Protein AF-0000000083339400 (afdb_homodimer)

Secondary structure (DSSP, 8-state):
--TTS-EEEEEEEEE--SS---SEEETTTTEEEEE-SSSS-EEEEEE-TT--S-HHHHHS-EEEEEES-HHHHHTTPEEEEEEEEEETTEEEEEEESSS-EEEEEEE---HHHHHHHHHTT-SSTT------/--TTS-EEEEEEEEE--SS---SEEETTTTEEEEE-SSSS-EEEEEE-TT--S-HHHHHS-EEEEEES-HHHHHTT-EEEEEEEEEETTEEEEEEESSS-EEEEEEE---HHHHHHHHHTT-SGGG------

Solvent-accessible surface area (backbone atoms only — not comparable to full-atom values): 14783 Å² total; per-residue (Å²): 99,62,89,93,49,57,75,38,82,62,37,35,40,37,48,51,90,78,85,63,89,57,61,54,73,37,76,86,54,25,32,20,43,31,74,48,85,33,57,61,57,33,33,40,32,27,64,46,94,78,31,77,60,50,66,52,66,64,68,37,54,31,48,27,26,37,32,84,48,55,71,70,67,48,59,98,52,52,71,69,41,67,77,44,58,48,26,87,66,37,35,37,31,28,30,52,43,75,82,35,32,36,36,42,31,30,58,86,66,51,71,67,55,48,51,53,35,59,72,62,47,69,24,60,69,65,51,72,80,73,73,128,100,61,89,92,51,56,76,38,83,61,37,35,40,37,48,51,90,79,86,63,89,57,60,54,74,36,76,88,52,23,34,20,42,34,74,48,86,34,56,59,57,33,34,40,34,26,67,47,94,79,32,76,60,51,67,51,66,63,68,38,55,30,49,26,25,38,30,85,49,54,72,69,66,48,59,97,52,53,68,67,42,67,75,44,58,50,25,88,66,36,34,38,31,29,30,51,41,74,82,36,34,37,34,42,31,30,58,86,65,50,73,69,55,49,51,53,34,60,72,61,46,68,22,60,69,63,53,70,81,73,74,129

Foldseek 3Di:
DDPVKDWDWDAKEDEDDPPDQDADAQPQQQKHWDFDPDDGGYIYIYHDPVGPFDVLPRHAMETEIEIQDPVVVCPPFAWRDDQDFQAPQWTWTWTDDPSHIYIYIYGPDDPVRVVVCVVVLRGNSSPPPPDD/DDPVKDWDWDAKEDEDDPPDQDADAQPQQQWHWDFDPDDGGYIYIYHDPVGPFDVLPRHAMETEIEIQDVVVVCPPFAWRDDQDFQAPQWTWTWTDDPSHIYIYIYGPDDPVRVVVCVVVLRGNSSPPPPDD

Organism: NCBI:txid2582917

Nearest PDB structures (foldseek):
  3oa4-assembly1_A-2  TM=7.080E-01  e=8.107E-03  Halalkalibacterium halodurans C-125
  6qh4-assembly1_C  TM=7.067E-01  e=8.632E-03  Homo sapiens
  6qh4-assembly2_B  TM=7.077E-01  e=1.109E-02  Homo sapiens
  6qh4-assembly2_D-2  TM=6.899E-01  e=1.181E-02  Homo sapiens
  2r5v-assembly1_A  TM=6.142E-01  e=2.505E-02  Amycolatopsis orientalis

Sequence (264 aa):
MKANVKYEFHHFGIPVQDGKEEGIFSEKAGMYTTDNPGRFRVQWHRFTDDSPLHPLIKTVPHVAFKVDCLADALKDEEILLGPYEPIDDYFVAIINDAGVPIELIQTSLTDEELWLRARTGKGHLYRQDIEPMKANVKYEFHHFGIPVQDGKEEGIFSEKAGMYTTDNPGRFRVQWHRFTDDSPLHPLIKTVPHVAFKVDCLADALKDEEILLGPYEPIDDYFVAIINDAGVPIELIQTSLTDEELWLRARTGKGHLYRQDIEP

Radius of gyration: 19.63 Å; Cα contacts (8 Å, |Δi|>4): 540; chains: 2; bounding box: 41×78×44 Å

pLDDT: mean 88.61, std 17.62, range [32.7, 98.86]

Structure (mmCIF, N/CA/C/O backbone):
data_AF-0000000083339400-model_v1
#
loop_
_entity.id
_entity.type
_entity.pdbx_description
1 polymer 'VOC family protein'
#
loop_
_atom_site.group_PDB
_atom_site.id
_atom_site.type_symbol
_atom_site.label_atom_id
_atom_site.label_alt_id
_atom_site.label_comp_id
_atom_site.label_asym_id
_atom_site.label_entity_id
_atom_site.label_seq_id
_atom_site.pdbx_PDB_ins_code
_atom_site.Cartn_x
_atom_site.Cartn_y
_atom_site.Cartn_z
_atom_site.occupancy
_atom_site.B_iso_or_equiv
_atom_site.auth_seq_id
_atom_site.auth_comp_id
_atom_site.auth_asym_id
_atom_site.auth_atom_id
_atom_site.pdbx_PDB_model_num
ATOM 1 N N . MET A 1 1 ? 11.048 5.813 -8.394 1 91.12 1 MET A N 1
ATOM 2 C CA . MET A 1 1 ? 10.604 5.05 -9.557 1 91.12 1 MET A CA 1
ATOM 3 C C . MET A 1 1 ? 11.405 5.432 -10.797 1 91.12 1 MET A C 1
ATOM 5 O O . MET A 1 1 ? 11.847 6.575 -10.927 1 91.12 1 MET A O 1
ATOM 9 N N . LYS A 1 2 ? 11.491 4.452 -11.627 1 91.79 2 LYS A N 1
ATOM 10 C CA . LYS A 1 2 ? 12.335 4.691 -12.794 1 91.79 2 LYS A CA 1
ATOM 11 C C . LYS A 1 2 ? 11.594 5.505 -13.851 1 91.79 2 LYS A C 1
ATOM 13 O O . LYS A 1 2 ? 10.415 5.263 -14.115 1 91.79 2 LYS A O 1
ATOM 18 N N . ALA A 1 3 ? 12.239 6.439 -14.474 1 88.28 3 ALA A N 1
ATOM 19 C CA . ALA A 1 3 ? 11.643 7.407 -15.392 1 88.28 3 ALA A CA 1
ATOM 20 C C . ALA A 1 3 ? 11.136 6.722 -16.658 1 88.28 3 ALA A C 1
ATOM 22 O O . ALA A 1 3 ? 10.163 7.172 -17.267 1 88.28 3 ALA A O 1
ATOM 23 N N . ASN A 1 4 ? 11.719 5.649 -17.071 1 92.92 4 ASN A N 1
ATOM 24 C CA . ASN A 1 4 ? 11.388 5.03 -18.35 1 92.92 4 ASN A CA 1
ATOM 25 C C . ASN A 1 4 ? 10.401 3.878 -18.176 1 92.92 4 ASN A C 1
ATOM 27 O O . ASN A 1 4 ? 10.18 3.1 -19.105 1 92.92 4 ASN A O 1
ATOM 31 N N . VAL A 1 5 ? 9.933 3.768 -16.965 1 96.5 5 VAL A N 1
ATOM 32 C CA . VAL A 1 5 ? 8.971 2.713 -16.662 1 96.5 5 VAL A CA 1
ATOM 33 C C . VAL A 1 5 ? 7.662 3.332 -16.175 1 96.5 5 VAL A C 1
ATOM 35 O O . VAL A 1 5 ? 7.672 4.27 -15.375 1 96.5 5 VAL A O 1
ATOM 38 N N . LYS A 1 6 ? 6.557 2.876 -16.697 1 96.28 6 LYS A N 1
ATOM 39 C CA . LYS A 1 6 ? 5.243 3.266 -16.194 1 96.28 6 LYS A CA 1
ATOM 40 C C . LYS A 1 6 ? 4.779 2.328 -15.084 1 96.28 6 LYS A C 1
ATOM 42 O O . LYS A 1 6 ? 4.84 1.105 -15.231 1 96.28 6 LYS A O 1
ATOM 47 N N . TYR A 1 7 ? 4.363 2.884 -14.057 1 96.83 7 TYR A N 1
ATOM 48 C CA . TYR A 1 7 ? 3.866 2.122 -12.917 1 96.83 7 TYR A CA 1
ATOM 49 C C . TYR A 1 7 ? 2.381 2.383 -12.693 1 96.83 7 TYR A C 1
ATOM 51 O O . TYR A 1 7 ? 1.954 3.536 -12.605 1 96.83 7 TYR A O 1
ATOM 59 N N . GLU A 1 8 ? 1.65 1.394 -12.677 1 95.59 8 GLU A N 1
ATOM 60 C CA . GLU A 1 8 ? 0.232 1.486 -12.342 1 95.59 8 GLU A CA 1
ATOM 61 C C . GLU A 1 8 ? -0.107 0.619 -11.133 1 95.59 8 GLU A C 1
ATOM 63 O O . GLU A 1 8 ? 0.192 -0.577 -11.117 1 95.59 8 GLU A O 1
ATOM 68 N N . PHE A 1 9 ? -0.682 1.18 -10.143 1 95.91 9 PHE A N 1
ATOM 69 C CA . PHE A 1 9 ? -1.068 0.416 -8.963 1 95.91 9 PHE A CA 1
ATOM 70 C C . PHE A 1 9 ? -1.905 -0.797 -9.352 1 95.91 9 PHE A C 1
ATOM 72 O O . PHE A 1 9 ? -2.828 -0.687 -10.162 1 95.91 9 PHE A O 1
ATOM 79 N N . HIS A 1 10 ? -1.574 -1.903 -8.795 1 95.85 10 HIS A N 1
ATOM 80 C CA . HIS A 1 10 ? -2.322 -3.124 -9.076 1 95.85 10 HIS A CA 1
ATOM 81 C C . HIS A 1 10 ? -3.039 -3.63 -7.829 1 95.85 10 HIS A C 1
ATOM 83 O O . HIS A 1 10 ? -4.259 -3.808 -7.839 1 95.85 10 HIS A O 1
ATOM 89 N N . HIS A 1 11 ? -2.303 -3.906 -6.794 1 96.87 11 HIS A N 1
ATOM 90 C CA . HIS A 1 11 ? -2.907 -4.294 -5.524 1 96.87 11 HIS A CA 1
ATOM 91 C C . HIS A 1 11 ? -1.955 -4.04 -4.361 1 96.87 11 HIS A C 1
ATOM 93 O O . HIS A 1 11 ? -0.809 -3.634 -4.568 1 96.87 11 HIS A O 1
ATOM 99 N N . PHE A 1 12 ? -2.442 -4.245 -3.184 1 97.03 12 PHE A N 1
ATOM 100 C CA . PHE A 1 12 ? -1.76 -4.057 -1.909 1 97.03 12 PHE A CA 1
ATOM 101 C C . PHE A 1 12 ? -1.841 -5.32 -1.06 1 97.03 12 PHE A C 1
ATOM 103 O O . PHE A 1 12 ? -2.934 -5.819 -0.783 1 97.03 12 PHE A O 1
ATOM 110 N N . GLY A 1 13 ? -0.69 -5.883 -0.717 1 98.18 13 GLY A N 1
ATOM 111 C CA . GLY A 1 13 ? -0.663 -7.112 0.061 1 98.18 13 GLY A CA 1
ATOM 112 C C . GLY A 1 13 ? -0.203 -6.902 1.491 1 98.18 13 GLY A C 1
ATOM 113 O O . GLY A 1 13 ? 0.823 -6.262 1.731 1 98.18 13 GLY A O 1
ATOM 114 N N . ILE A 1 14 ? -0.916 -7.475 2.425 1 98.35 14 ILE A N 1
ATOM 115 C CA . ILE A 1 14 ? -0.63 -7.288 3.843 1 98.35 14 ILE A CA 1
ATOM 116 C C . ILE A 1 14 ? -0.427 -8.646 4.512 1 98.35 14 ILE A C 1
ATOM 118 O O . ILE A 1 14 ? -1.366 -9.439 4.618 1 98.35 14 ILE A O 1
ATOM 122 N N . PRO A 1 15 ? 0.744 -8.865 4.959 1 98.03 15 PRO A N 1
ATOM 123 C CA . PRO A 1 15 ? 0.921 -10.074 5.765 1 98.03 15 PRO A CA 1
ATOM 124 C C . PRO A 1 15 ? 0.223 -9.987 7.121 1 98.03 15 PRO A C 1
ATOM 126 O O . PRO A 1 15 ? 0.24 -8.933 7.761 1 98.03 15 PRO A O 1
ATOM 129 N N . VAL A 1 16 ? -0.384 -11.058 7.5 1 96.06 16 VAL A N 1
ATOM 130 C CA . VAL A 1 16 ? -1.056 -11.108 8.794 1 96.06 16 VAL A CA 1
ATOM 131 C C . VAL A 1 16 ? -0.583 -12.332 9.575 1 96.06 16 VAL A C 1
ATOM 133 O O . VAL A 1 16 ? -0.367 -13.4 8.997 1 96.06 16 VAL A O 1
ATOM 136 N N . GLN A 1 17 ? -0.395 -12.096 10.842 1 91.65 17 GLN A N 1
ATOM 137 C CA . GLN A 1 17 ? 0.011 -13.165 11.748 1 91.65 17 GLN A CA 1
ATOM 138 C C . GLN A 1 17 ? -1.082 -13.466 12.77 1 91.65 17 GLN A C 1
ATOM 140 O O . GLN A 1 17 ? -0.882 -13.286 13.973 1 91.65 17 GLN A O 1
ATOM 145 N N . ASP A 1 18 ? -2.114 -13.971 12.291 1 93.51 18 ASP A N 1
ATOM 146 C CA . ASP A 1 18 ? -3.248 -14.19 13.183 1 93.51 18 ASP A CA 1
ATOM 147 C C . ASP A 1 18 ? -3.481 -15.68 13.42 1 93.51 18 ASP A C 1
ATOM 149 O O . ASP A 1 18 ? -4.466 -16.067 14.053 1 93.51 18 ASP A O 1
ATOM 153 N N . GLY A 1 19 ? -2.63 -16.509 12.823 1 90.86 19 GLY A N 1
ATOM 154 C CA . GLY A 1 19 ? -2.656 -17.945 13.053 1 90.86 19 GLY A CA 1
ATOM 155 C C . GLY A 1 19 ? -3.734 -18.657 12.259 1 90.86 19 GLY A C 1
ATOM 156 O O . GLY A 1 19 ? -3.99 -19.844 12.475 1 90.86 19 GLY A O 1
ATOM 157 N N . LYS A 1 20 ? -4.355 -17.967 11.325 1 93.8 20 LYS A N 1
ATOM 158 C CA . LYS A 1 20 ? -5.439 -18.566 10.551 1 93.8 20 LYS A CA 1
ATOM 159 C C . LYS A 1 20 ? -4.931 -19.096 9.213 1 93.8 20 LYS A C 1
ATOM 161 O O . LYS A 1 20 ? -3.886 -18.663 8.724 1 93.8 20 LYS A O 1
ATOM 166 N N . GLU A 1 21 ? -5.628 -20.047 8.701 1 93.8 21 GLU A N 1
ATOM 167 C CA . GLU A 1 21 ? -5.379 -20.606 7.376 1 93.8 21 GLU A CA 1
ATOM 168 C C . GLU A 1 21 ? -6.561 -20.361 6.442 1 93.8 21 GLU A C 1
ATOM 170 O O . GLU A 1 21 ? -7.291 -21.293 6.098 1 93.8 21 GLU A O 1
ATOM 175 N N . GLU A 1 22 ? -6.746 -19.154 6.15 1 94.75 22 GLU A N 1
ATOM 176 C CA . GLU A 1 22 ? -7.893 -18.756 5.34 1 94.75 22 GLU A CA 1
ATOM 177 C C . GLU A 1 22 ? -7.455 -18.286 3.956 1 94.75 22 GLU A C 1
ATOM 179 O O . GLU A 1 22 ? -6.421 -17.63 3.816 1 94.75 22 GLU A O 1
ATOM 184 N N . GLY A 1 23 ? -8.268 -18.702 2.974 1 95.32 23 GLY A N 1
ATOM 185 C CA . GLY A 1 23 ? -8.012 -18.233 1.622 1 95.32 23 GLY A CA 1
ATOM 186 C C . GLY A 1 23 ? -7.485 -19.318 0.703 1 95.32 23 GLY A C 1
ATOM 187 O O . GLY A 1 23 ? -7.593 -20.507 1.012 1 95.32 23 GLY A O 1
ATOM 188 N N . ILE A 1 24 ? -6.987 -18.875 -0.454 1 93.98 24 ILE A N 1
ATOM 189 C CA . ILE A 1 24 ? -6.426 -19.781 -1.451 1 93.98 24 ILE A CA 1
ATOM 190 C C . ILE A 1 24 ? -4.989 -20.137 -1.075 1 93.98 24 ILE A C 1
ATOM 192 O O . ILE A 1 24 ? -4.157 -19.25 -0.871 1 93.98 24 ILE A O 1
ATOM 196 N N . PHE A 1 25 ? -4.732 -21.424 -1.025 1 95.52 25 PHE A N 1
ATOM 197 C CA . PHE A 1 25 ? -3.427 -21.899 -0.581 1 95.52 25 PHE A CA 1
ATOM 198 C C . PHE A 1 25 ? -2.502 -22.129 -1.77 1 95.52 25 PHE A C 1
ATOM 200 O O . PHE A 1 25 ? -2.888 -22.771 -2.749 1 95.52 25 PHE A O 1
ATOM 207 N N . SER A 1 26 ? -1.356 -21.592 -1.751 1 93.16 26 SER A N 1
ATOM 208 C CA . SER A 1 26 ? -0.255 -21.887 -2.661 1 93.16 26 SER A CA 1
ATOM 209 C C . SER A 1 26 ? 0.823 -22.719 -1.974 1 93.16 26 SER A C 1
ATOM 211 O O . SER A 1 26 ? 1.582 -22.203 -1.151 1 93.16 26 SER A O 1
ATOM 213 N N . GLU A 1 27 ? 0.905 -23.878 -2.335 1 92.97 27 GLU A N 1
ATOM 214 C CA . GLU A 1 27 ? 1.883 -24.772 -1.722 1 92.97 27 GLU A CA 1
ATOM 215 C C . GLU A 1 27 ? 3.308 -24.301 -1.996 1 92.97 27 GLU A C 1
ATOM 217 O O . GLU A 1 27 ? 4.147 -24.288 -1.093 1 92.97 27 GLU A O 1
ATOM 222 N N . LYS A 1 28 ? 3.531 -23.933 -3.219 1 91.29 28 LYS A N 1
ATOM 223 C CA . LYS A 1 28 ? 4.871 -23.522 -3.627 1 91.29 28 LYS A CA 1
ATOM 224 C C . LYS A 1 28 ? 5.352 -22.327 -2.808 1 91.29 28 LYS A C 1
ATOM 226 O O . LYS A 1 28 ? 6.528 -22.25 -2.445 1 91.29 28 LYS A O 1
ATOM 231 N N . ALA A 1 29 ? 4.48 -21.461 -2.472 1 94.41 29 ALA A N 1
ATOM 232 C CA . ALA A 1 29 ? 4.843 -20.252 -1.736 1 94.41 29 ALA A CA 1
ATOM 233 C C . ALA A 1 29 ? 4.654 -20.446 -0.234 1 94.41 29 ALA A C 1
ATOM 235 O O . ALA A 1 29 ? 5.152 -19.653 0.568 1 94.41 29 ALA A O 1
ATOM 236 N N . GLY A 1 30 ? 3.909 -21.581 0.172 1 96.16 30 GLY A N 1
ATOM 237 C CA . GLY A 1 30 ? 3.551 -21.709 1.576 1 96.16 30 GLY A CA 1
ATOM 238 C C . GLY A 1 30 ? 2.762 -20.524 2.1 1 96.16 30 GLY A C 1
ATOM 239 O O . GLY A 1 30 ? 3.112 -19.945 3.13 1 96.16 30 GLY A O 1
ATOM 240 N N . MET A 1 31 ? 1.688 -20.194 1.348 1 97.32 31 MET A N 1
ATOM 241 C CA . MET A 1 31 ? 0.987 -18.945 1.634 1 97.32 31 MET A CA 1
ATOM 242 C C . MET A 1 31 ? -0.506 -19.085 1.36 1 97.32 31 MET A C 1
ATOM 244 O O . MET A 1 31 ? -0.906 -19.709 0.375 1 97.32 31 MET A O 1
ATOM 248 N N . TYR A 1 32 ? -1.334 -18.557 2.232 1 97.02 32 TYR A N 1
ATOM 249 C CA . TYR A 1 32 ? -2.761 -18.354 2.006 1 97.02 32 TYR A CA 1
ATOM 250 C C . TYR A 1 32 ? -3.052 -16.905 1.632 1 97.02 32 TYR A C 1
ATOM 252 O O . TYR A 1 32 ? -2.498 -15.98 2.229 1 97.02 32 TYR A O 1
ATOM 260 N N . THR A 1 33 ? -3.923 -16.682 0.621 1 97.02 33 THR A N 1
ATOM 261 C CA . THR A 1 33 ? -4.287 -15.337 0.19 1 97.02 33 THR A CA 1
ATOM 262 C C . THR A 1 33 ? -5.801 -15.151 0.22 1 97.02 33 THR A C 1
ATOM 264 O O . THR A 1 33 ? -6.546 -15.988 -0.294 1 97.02 33 THR A O 1
ATOM 267 N N . THR A 1 34 ? -6.274 -14.109 0.87 1 96.53 34 THR A N 1
ATOM 268 C CA . THR A 1 34 ? -7.671 -13.689 0.845 1 96.53 34 THR A CA 1
ATOM 269 C C . THR A 1 34 ? -7.8 -12.273 0.291 1 96.53 34 THR A C 1
ATOM 271 O O . THR A 1 34 ? -7.043 -11.38 0.675 1 96.53 34 THR A O 1
ATOM 274 N N . ASP A 1 35 ? -8.741 -12.097 -0.603 1 95.24 35 ASP A N 1
ATOM 275 C CA . ASP A 1 35 ? -9.047 -10.752 -1.08 1 95.24 35 ASP A CA 1
ATOM 276 C C . ASP A 1 35 ? -9.921 -9.999 -0.079 1 95.24 35 ASP A C 1
ATOM 278 O O . ASP A 1 35 ? -10.917 -10.536 0.41 1 95.24 35 ASP A O 1
ATOM 282 N N . ASN A 1 36 ? -9.531 -8.806 0.258 1 96.37 36 ASN A N 1
ATOM 283 C CA . ASN A 1 36 ? -10.415 -7.943 1.033 1 96.37 36 ASN A CA 1
ATOM 284 C C . ASN A 1 36 ? -11.669 -7.573 0.245 1 96.37 36 ASN A C 1
ATOM 286 O O . ASN A 1 36 ? -11.594 -7.29 -0.952 1 96.37 36 ASN A O 1
ATOM 290 N N . PRO A 1 37 ? -12.756 -7.553 0.889 1 95.91 37 PRO A N 1
ATOM 291 C CA . PRO A 1 37 ? -14 -7.336 0.147 1 95.91 37 PRO A CA 1
ATOM 292 C C . PRO A 1 37 ? -14.221 -5.87 -0.219 1 95.91 37 PRO A C 1
ATOM 294 O O . PRO A 1 37 ? -15.234 -5.53 -0.837 1 95.91 37 PRO A O 1
ATOM 297 N N . GLY A 1 38 ? -13.367 -4.963 0.147 1 94.93 38 GLY A N 1
ATOM 298 C CA . GLY A 1 38 ? -13.501 -3.553 -0.181 1 94.93 38 GLY A CA 1
ATOM 299 C C . GLY A 1 38 ? -13.261 -3.256 -1.649 1 94.93 38 GLY A C 1
ATOM 300 O O . GLY A 1 38 ? -13.242 -4.169 -2.477 1 94.93 38 GLY A O 1
ATOM 301 N N . ARG A 1 39 ? -13.139 -2.009 -1.926 1 93.36 39 ARG A N 1
ATOM 302 C CA . ARG A 1 39 ? -13.09 -1.565 -3.315 1 93.36 39 ARG A CA 1
ATOM 303 C C . ARG A 1 39 ? -11.65 -1.415 -3.791 1 93.36 39 ARG A C 1
ATOM 305 O O . ARG A 1 39 ? -11.396 -1.302 -4.992 1 93.36 39 ARG A O 1
ATOM 312 N N . PHE A 1 40 ? -10.821 -1.375 -2.786 1 92.82 40 PHE A N 1
ATOM 313 C CA . PHE A 1 40 ? -9.417 -1.181 -3.128 1 92.82 40 PHE A CA 1
ATOM 314 C C . PHE A 1 40 ? -8.661 -2.503 -3.083 1 92.82 40 PHE A C 1
ATOM 316 O O . PHE A 1 40 ? -9.069 -3.434 -2.386 1 92.82 40 PHE A O 1
ATOM 323 N N . ARG A 1 41 ? -8.222 -3.09 -4.123 1 93.82 41 ARG A N 1
ATOM 324 C CA . ARG A 1 41 ? -7.554 -4.37 -4.336 1 93.82 41 ARG A CA 1
ATOM 325 C C . ARG A 1 41 ? -6.505 -4.625 -3.259 1 93.82 41 ARG A C 1
ATOM 327 O O . ARG A 1 41 ? -5.313 -4.4 -3.48 1 93.82 41 ARG A O 1
ATOM 334 N N . VAL A 1 42 ? -7.004 -5.108 -2.098 1 96.95 42 VAL A N 1
ATOM 335 C CA . VAL A 1 42 ? -6.155 -5.476 -0.969 1 96.95 42 VAL A CA 1
ATOM 336 C C . VAL A 1 42 ? -6.172 -6.992 -0.783 1 96.95 42 VAL A C 1
ATOM 338 O O . VAL A 1 42 ? -7.228 -7.623 -0.875 1 96.95 42 VAL A O 1
ATOM 341 N N . GLN A 1 43 ? -5.043 -7.511 -0.544 1 97.43 43 GLN A N 1
ATOM 342 C CA . GLN A 1 43 ? -4.917 -8.937 -0.264 1 97.43 43 GLN A CA 1
ATOM 343 C C . GLN A 1 43 ? -4.297 -9.175 1.11 1 97.43 43 GLN A C 1
ATOM 345 O O . GLN A 1 43 ? -3.348 -8.489 1.497 1 97.43 43 GLN A O 1
ATOM 350 N N . TRP A 1 44 ? -4.892 -10.112 1.839 1 98.16 44 TRP A N 1
ATOM 351 C CA . TRP A 1 44 ? -4.331 -10.6 3.095 1 98.16 44 TRP A CA 1
ATOM 352 C C . TRP A 1 44 ? -3.506 -11.863 2.867 1 98.16 44 TRP A C 1
ATOM 354 O O . TRP A 1 44 ? -3.977 -12.814 2.239 1 98.16 44 TRP A O 1
ATOM 364 N N . HIS A 1 45 ? -2.325 -11.878 3.386 1 98.17 45 HIS A N 1
ATOM 365 C CA . HIS A 1 45 ? -1.438 -13.023 3.211 1 98.17 45 HIS A CA 1
ATOM 366 C C . HIS A 1 45 ? -1.105 -13.672 4.55 1 98.17 45 HIS A C 1
ATOM 368 O O . HIS A 1 45 ? -0.742 -12.982 5.505 1 98.17 45 HIS A O 1
ATOM 374 N N . ARG A 1 46 ? -1.262 -14.931 4.611 1 98.26 46 ARG A N 1
ATOM 375 C CA . ARG A 1 46 ? -0.85 -15.769 5.732 1 98.26 46 ARG A CA 1
ATOM 376 C C . ARG A 1 46 ? 0.171 -16.812 5.29 1 98.26 46 ARG A C 1
ATOM 378 O O . ARG A 1 46 ? -0.039 -17.513 4.299 1 98.26 46 ARG A O 1
ATOM 385 N N . PHE A 1 47 ? 1.234 -16.884 6.019 1 97.99 47 PHE A N 1
ATOM 386 C CA . PHE A 1 47 ? 2.324 -17.758 5.599 1 97.99 47 PHE A CA 1
ATOM 387 C C . PHE A 1 47 ? 2.472 -18.936 6.554 1 97.99 47 PHE A C 1
ATOM 389 O O . PHE A 1 47 ? 2.325 -18.78 7.768 1 97.99 47 PHE A O 1
ATOM 396 N N . THR A 1 48 ? 2.788 -20.014 5.966 1 96.94 48 THR A N 1
ATOM 397 C CA . THR A 1 48 ? 3.162 -21.15 6.802 1 96.94 48 THR A CA 1
ATOM 398 C C . THR A 1 48 ? 4.541 -20.937 7.419 1 96.94 48 THR A C 1
ATOM 400 O O . THR A 1 48 ? 5.34 -20.149 6.908 1 96.94 48 THR A O 1
ATOM 403 N N . ASP A 1 49 ? 4.801 -21.634 8.477 1 94.59 49 ASP A N 1
ATOM 404 C CA . ASP A 1 49 ? 6.074 -21.504 9.179 1 94.59 49 ASP A CA 1
ATOM 405 C C . ASP A 1 49 ? 7.245 -21.851 8.262 1 94.59 49 ASP A C 1
ATOM 407 O O . ASP A 1 49 ? 8.334 -21.289 8.398 1 94.59 49 ASP A O 1
ATOM 411 N N . ASP A 1 50 ? 7.041 -22.745 7.325 1 95.26 50 ASP A N 1
ATOM 412 C CA . ASP A 1 50 ? 8.13 -23.235 6.487 1 95.26 50 ASP A CA 1
ATOM 413 C C . ASP A 1 50 ? 8.091 -22.592 5.103 1 95.26 50 ASP A C 1
ATOM 415 O O . ASP A 1 50 ? 8.699 -23.1 4.158 1 95.26 50 ASP A O 1
ATOM 419 N N . SER A 1 51 ? 7.302 -21.588 4.952 1 97.36 51 SER A N 1
ATOM 420 C CA . SER A 1 51 ? 7.287 -20.887 3.672 1 97.36 51 SER A CA 1
ATOM 421 C C . SER A 1 51 ? 8.7 -20.545 3.212 1 97.36 51 SER A C 1
ATOM 423 O O . SER A 1 51 ? 9.499 -20.014 3.987 1 97.36 51 SER A O 1
ATOM 425 N N . PRO A 1 52 ? 8.983 -20.804 1.976 1 97.27 52 PRO A N 1
ATOM 426 C CA . PRO A 1 52 ? 10.341 -20.56 1.483 1 97.27 52 PRO A CA 1
ATOM 427 C C . PRO A 1 52 ? 10.577 -19.1 1.102 1 97.27 52 PRO A C 1
ATOM 429 O O . PRO A 1 52 ? 11.686 -18.734 0.704 1 97.27 52 PRO A O 1
ATOM 432 N N . LEU A 1 53 ? 9.61 -18.271 1.216 1 97.81 53 LEU A N 1
ATOM 433 C CA . LEU A 1 53 ? 9.717 -16.892 0.752 1 97.81 53 LEU A CA 1
ATOM 434 C C . LEU A 1 53 ? 10.614 -16.075 1.676 1 97.81 53 LEU A C 1
ATOM 436 O O . LEU A 1 53 ? 10.783 -16.419 2.848 1 97.81 53 LEU A O 1
ATOM 440 N N . HIS A 1 54 ? 11.175 -15.085 1.139 1 97.92 54 HIS A N 1
ATOM 441 C CA . HIS A 1 54 ? 12.048 -14.179 1.877 1 97.92 54 HIS A CA 1
ATOM 442 C C . HIS A 1 54 ? 11.321 -13.558 3.065 1 97.92 54 HIS A C 1
ATOM 444 O O . HIS A 1 54 ? 10.151 -13.184 2.955 1 97.92 54 HIS A O 1
ATOM 450 N N . PRO A 1 55 ? 11.955 -13.345 4.154 1 97.63 55 PRO A N 1
ATOM 451 C CA . PRO A 1 55 ? 11.316 -12.79 5.349 1 97.63 55 PRO A CA 1
ATOM 452 C C . PRO A 1 55 ? 10.661 -11.434 5.091 1 97.63 55 PRO A C 1
ATOM 454 O O . PRO A 1 55 ? 9.591 -11.148 5.635 1 97.63 55 PRO A O 1
ATOM 457 N N . LEU A 1 56 ? 11.206 -10.553 4.283 1 98.04 56 LEU A N 1
ATOM 458 C CA . LEU A 1 56 ? 10.614 -9.255 3.978 1 98.04 56 LEU A CA 1
ATOM 459 C C . LEU A 1 56 ? 9.229 -9.42 3.362 1 98.04 56 LEU A C 1
ATOM 461 O O . LEU A 1 56 ? 8.315 -8.649 3.662 1 98.04 56 LEU A O 1
ATOM 465 N N . ILE A 1 57 ? 9.107 -10.406 2.505 1 98.26 57 ILE A N 1
ATOM 466 C CA . ILE A 1 57 ? 7.832 -10.666 1.846 1 98.26 57 ILE A CA 1
ATOM 467 C C . ILE A 1 57 ? 6.805 -11.133 2.876 1 98.26 57 ILE A C 1
ATOM 469 O O . ILE A 1 57 ? 5.621 -10.802 2.775 1 98.26 57 ILE A O 1
ATOM 473 N N . LYS A 1 58 ? 7.242 -11.815 3.898 1 97.9 58 LYS A N 1
ATOM 474 C CA . LYS A 1 58 ? 6.342 -12.461 4.849 1 97.9 58 LYS A CA 1
ATOM 475 C C . LYS A 1 58 ? 5.958 -11.508 5.977 1 97.9 58 LYS A C 1
ATOM 477 O O . LYS A 1 58 ? 5.018 -11.774 6.729 1 97.9 58 LYS A O 1
ATOM 482 N N . THR A 1 59 ? 6.719 -10.371 6.093 1 96.91 59 THR A N 1
ATOM 483 C CA . THR A 1 59 ? 6.533 -9.608 7.323 1 96.91 59 THR A CA 1
ATOM 484 C C . THR A 1 59 ? 6.248 -8.142 7.012 1 96.91 59 THR A C 1
ATOM 486 O O . THR A 1 59 ? 5.758 -7.404 7.869 1 96.91 59 THR A O 1
ATOM 489 N N . VAL A 1 60 ? 6.581 -7.681 5.864 1 97.78 60 VAL A N 1
ATOM 490 C CA . VAL A 1 60 ? 6.388 -6.284 5.49 1 97.78 60 VAL A CA 1
ATOM 491 C C . VAL A 1 60 ? 5.344 -6.186 4.38 1 97.78 60 VAL A C 1
ATOM 493 O O . VAL A 1 60 ? 5.397 -6.935 3.401 1 97.78 60 VAL A O 1
ATOM 496 N N . PRO A 1 61 ? 4.324 -5.325 4.526 1 98.53 61 PRO A N 1
ATOM 497 C CA . PRO A 1 61 ? 3.362 -5.157 3.434 1 98.53 61 PRO A CA 1
ATOM 498 C C . PRO A 1 61 ? 4.012 -4.655 2.147 1 98.53 61 PRO A C 1
ATOM 500 O O . PRO A 1 61 ? 5.057 -4.002 2.192 1 98.53 61 PRO A O 1
ATOM 503 N N . HIS A 1 62 ? 3.365 -4.986 1.057 1 98.6 62 HIS A N 1
ATOM 504 C CA . HIS A 1 62 ? 3.915 -4.552 -0.223 1 98.6 62 HIS A CA 1
ATOM 505 C C . HIS A 1 62 ? 2.847 -3.885 -1.084 1 98.6 62 HIS A C 1
ATOM 507 O O . HIS A 1 62 ? 1.652 -4.124 -0.894 1 98.6 62 HIS A O 1
ATOM 513 N N . VAL A 1 63 ? 3.26 -3.104 -1.993 1 98.17 63 VAL A N 1
ATOM 514 C CA . VAL A 1 63 ? 2.427 -2.635 -3.096 1 98.17 63 VAL A CA 1
ATOM 515 C C . VAL A 1 63 ? 2.874 -3.295 -4.398 1 98.17 63 VAL A C 1
ATOM 517 O O . VAL A 1 63 ? 4.068 -3.523 -4.608 1 98.17 63 VAL A O 1
ATOM 520 N N . ALA A 1 64 ? 1.909 -3.584 -5.186 1 98.1 64 ALA A N 1
ATOM 521 C CA . ALA A 1 64 ? 2.17 -4.172 -6.498 1 98.1 64 ALA A CA 1
ATOM 522 C C . ALA A 1 64 ? 1.846 -3.184 -7.615 1 98.1 64 ALA A C 1
ATOM 524 O O . ALA A 1 64 ? 0.82 -2.502 -7.572 1 98.1 64 ALA A O 1
ATOM 525 N N . PHE A 1 65 ? 2.69 -3.154 -8.579 1 97.89 65 PHE A N 1
ATOM 526 C CA . PHE A 1 65 ? 2.494 -2.292 -9.739 1 97.89 65 PHE A CA 1
ATOM 527 C C . PHE A 1 65 ? 2.528 -3.103 -11.029 1 97.89 65 PHE A C 1
ATOM 529 O O . PHE A 1 65 ? 3.366 -3.994 -11.186 1 97.89 65 PHE A O 1
ATOM 536 N N . LYS A 1 66 ? 1.653 -2.83 -11.857 1 97.5 66 LYS A N 1
ATOM 537 C CA . LYS A 1 66 ? 1.799 -3.233 -13.253 1 97.5 66 LYS A CA 1
ATOM 538 C C . LYS A 1 66 ? 2.789 -2.331 -13.984 1 97.5 66 LYS A C 1
ATOM 540 O O . LYS A 1 66 ? 2.746 -1.107 -13.84 1 97.5 66 LYS A O 1
ATOM 545 N N . VAL A 1 67 ? 3.621 -2.907 -14.683 1 98.13 67 VAL A N 1
ATOM 546 C CA . VAL A 1 67 ? 4.624 -2.151 -15.427 1 98.13 67 VAL A CA 1
ATOM 547 C C . VAL A 1 67 ? 4.565 -2.528 -16.905 1 98.13 67 VAL A C 1
ATOM 549 O O . VAL A 1 67 ? 4.058 -3.595 -17.26 1 98.13 67 VAL A O 1
ATOM 552 N N . ASP A 1 68 ? 5.028 -1.668 -17.724 1 97.39 68 ASP A N 1
ATOM 553 C CA . ASP A 1 68 ? 4.964 -1.913 -19.161 1 97.39 68 ASP A CA 1
ATOM 554 C C . ASP A 1 68 ? 6.142 -2.767 -19.625 1 97.39 68 ASP A C 1
ATOM 556 O O . ASP A 1 68 ? 6.061 -3.44 -20.655 1 97.39 68 ASP A O 1
ATOM 560 N N . CYS A 1 69 ? 7.258 -2.806 -18.886 1 97.44 69 CYS A N 1
ATOM 561 C CA . CYS A 1 69 ? 8.424 -3.634 -19.173 1 97.44 69 CYS A CA 1
ATOM 562 C C . CYS A 1 69 ? 9.09 -4.103 -17.885 1 97.44 69 CYS A C 1
ATOM 564 O O . CYS A 1 69 ? 9.784 -3.329 -17.223 1 97.44 69 CYS A O 1
ATOM 566 N N . LEU A 1 70 ? 8.974 -5.333 -17.585 1 98.19 70 LEU A N 1
ATOM 567 C CA . LEU A 1 70 ? 9.49 -5.88 -16.334 1 98.19 70 LEU A CA 1
ATOM 568 C C . LEU A 1 70 ? 11.014 -5.843 -16.312 1 98.19 70 LEU A C 1
ATOM 570 O O . LEU A 1 70 ? 11.616 -5.502 -15.291 1 98.19 70 LEU A O 1
ATOM 574 N N . ALA A 1 71 ? 11.643 -6.189 -17.408 1 97.56 71 ALA A N 1
ATOM 575 C CA . ALA A 1 71 ? 13.101 -6.206 -17.489 1 97.56 71 ALA A CA 1
ATOM 576 C C . ALA A 1 71 ? 13.687 -4.844 -17.129 1 97.56 71 ALA A C 1
ATOM 578 O O . ALA A 1 71 ? 14.645 -4.758 -16.356 1 97.56 71 ALA A O 1
ATOM 579 N N . ASP A 1 72 ? 13.132 -3.768 -17.628 1 98.03 72 ASP A N 1
ATOM 580 C CA . ASP A 1 72 ? 13.589 -2.415 -17.326 1 98.03 72 ASP A CA 1
ATOM 581 C C . ASP A 1 72 ? 13.346 -2.068 -15.859 1 98.03 72 ASP A C 1
ATOM 583 O O . ASP A 1 72 ? 14.181 -1.422 -15.222 1 98.03 72 ASP A O 1
ATOM 587 N N . ALA A 1 73 ? 12.21 -2.497 -15.368 1 98.09 73 ALA A N 1
ATOM 588 C CA . ALA A 1 73 ? 11.86 -2.193 -13.983 1 98.09 73 ALA A CA 1
ATOM 589 C C . ALA A 1 73 ? 12.804 -2.896 -13.011 1 98.09 73 ALA A C 1
ATOM 591 O O . ALA A 1 73 ? 13.061 -2.395 -11.914 1 98.09 73 ALA A O 1
ATOM 592 N N . LEU A 1 74 ? 13.357 -3.995 -13.392 1 98.14 74 LEU A N 1
ATOM 593 C CA . LEU A 1 74 ? 14.162 -4.82 -12.498 1 98.14 74 LEU A CA 1
ATOM 594 C C . LEU A 1 74 ? 15.632 -4.422 -12.567 1 98.14 74 LEU A C 1
ATOM 596 O O . LEU A 1 74 ? 16.43 -4.829 -11.719 1 98.14 74 LEU A O 1
ATOM 600 N N . LYS A 1 75 ? 15.949 -3.683 -13.599 1 97 75 LYS A N 1
ATOM 601 C CA . LYS A 1 75 ? 17.349 -3.31 -13.78 1 97 75 LYS A CA 1
ATOM 602 C C . LYS A 1 75 ? 17.914 -2.66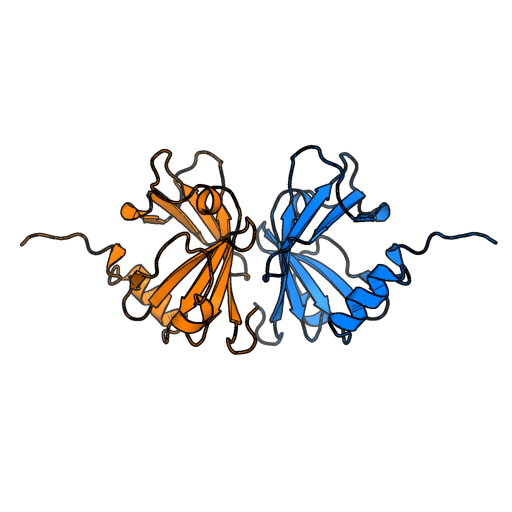6 -12.518 1 97 75 LYS A C 1
ATOM 604 O O . LYS A 1 75 ? 17.302 -1.758 -11.95 1 97 75 LYS A O 1
A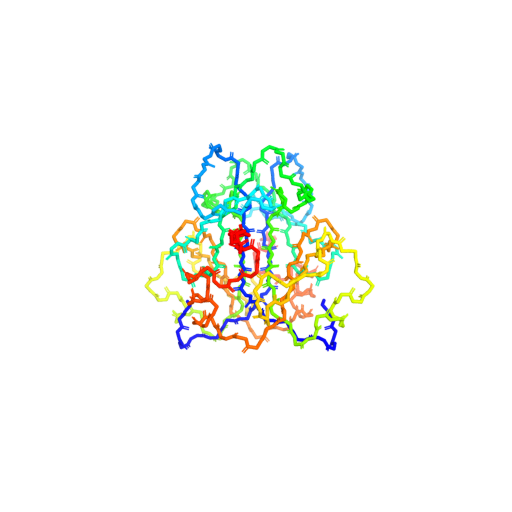TOM 609 N N . ASP A 1 76 ? 19.022 -3.18 -11.991 1 96.76 76 ASP A N 1
ATOM 610 C CA . ASP A 1 76 ? 19.807 -2.669 -10.871 1 96.76 76 ASP A CA 1
ATOM 611 C C . ASP A 1 76 ? 19.027 -2.772 -9.562 1 96.76 76 ASP A C 1
ATOM 613 O O . ASP A 1 76 ? 19.248 -1.986 -8.639 1 96.76 76 ASP A O 1
ATOM 617 N N . GLU A 1 77 ? 18.019 -3.64 -9.494 1 97.69 77 GLU A N 1
ATOM 618 C CA . GLU A 1 77 ? 17.254 -3.851 -8.269 1 97.69 77 GLU A CA 1
ATOM 619 C C . GLU A 1 77 ? 17.692 -5.129 -7.559 1 97.69 77 GLU A C 1
ATOM 621 O O . GLU A 1 77 ? 18.166 -6.07 -8.199 1 97.69 77 GLU A O 1
ATOM 626 N N . GLU A 1 78 ? 17.619 -5.136 -6.274 1 98.36 78 GLU A N 1
ATOM 627 C CA . GLU A 1 78 ? 17.754 -6.371 -5.509 1 98.36 78 GLU A CA 1
ATOM 628 C C . GLU A 1 78 ? 16.483 -7.212 -5.589 1 98.36 78 GLU A C 1
ATOM 630 O O . GLU A 1 78 ? 15.432 -6.807 -5.09 1 98.36 78 GLU A O 1
ATOM 635 N N . ILE A 1 79 ? 16.566 -8.38 -6.162 1 98.6 79 ILE A N 1
ATOM 636 C CA . ILE A 1 79 ? 15.398 -9.222 -6.399 1 98.6 79 ILE A CA 1
ATOM 637 C C . ILE A 1 79 ? 15.196 -10.169 -5.218 1 98.6 79 ILE A C 1
ATOM 639 O O . ILE A 1 79 ? 16.121 -10.881 -4.821 1 98.6 79 ILE A O 1
ATOM 643 N N . LEU A 1 80 ? 14.034 -10.174 -4.705 1 98.63 80 LEU A N 1
ATOM 644 C CA . LEU A 1 80 ? 13.686 -11.058 -3.597 1 98.63 80 LEU A CA 1
ATOM 645 C C . LEU A 1 80 ? 13.021 -12.332 -4.106 1 98.63 80 LEU A C 1
ATOM 647 O O . LEU A 1 80 ? 13.141 -13.391 -3.485 1 98.63 80 LEU A O 1
ATOM 651 N N . LEU A 1 81 ? 12.301 -12.241 -5.193 1 98.19 81 LEU A N 1
ATOM 652 C CA . LEU A 1 81 ? 11.565 -13.343 -5.803 1 98.19 81 LEU A CA 1
ATOM 653 C C . LEU A 1 81 ? 11.379 -13.111 -7.299 1 98.19 81 LEU A C 1
ATOM 655 O O . LEU A 1 81 ? 10.967 -12.027 -7.717 1 98.19 81 LEU A O 1
ATOM 659 N N . GLY A 1 82 ? 11.683 -14.182 -8.122 1 95.94 82 GLY A N 1
ATOM 660 C CA . GLY A 1 82 ? 11.45 -14.102 -9.555 1 95.94 82 GLY A CA 1
ATOM 661 C C . GLY A 1 82 ? 12.635 -13.543 -10.321 1 95.94 82 GLY A C 1
ATOM 662 O O . GLY A 1 82 ? 13.75 -13.492 -9.799 1 95.94 82 GLY A O 1
ATOM 663 N N . PRO A 1 83 ? 12.35 -13.126 -11.4 1 97.39 83 PRO A N 1
ATOM 664 C CA . PRO A 1 83 ? 11.059 -13.134 -12.093 1 97.39 83 PRO A CA 1
ATOM 665 C C . PRO A 1 83 ? 10.568 -14.545 -12.409 1 97.39 83 PRO A C 1
ATOM 667 O O . PRO A 1 83 ? 11.374 -15.47 -12.532 1 97.39 83 PRO A O 1
ATOM 670 N N . TYR A 1 84 ? 9.235 -14.667 -12.43 1 95 84 TYR A N 1
ATOM 671 C CA . TYR A 1 84 ? 8.598 -15.921 -12.817 1 95 84 TYR A CA 1
ATOM 672 C C . TYR A 1 84 ? 7.21 -15.672 -13.394 1 95 84 TYR A C 1
ATOM 674 O O . TYR A 1 84 ? 6.729 -14.536 -13.402 1 95 84 TYR A O 1
ATOM 682 N N . GLU A 1 85 ? 6.69 -16.66 -13.958 1 93.22 85 GLU A N 1
ATOM 683 C CA . GLU A 1 85 ? 5.389 -16.579 -14.616 1 93.22 85 GLU A CA 1
ATOM 684 C C . GLU A 1 85 ? 4.402 -17.573 -14.012 1 93.22 85 GLU A C 1
ATOM 686 O O . GLU A 1 85 ? 4.278 -18.702 -14.492 1 93.22 85 GLU A O 1
ATOM 691 N N . PRO A 1 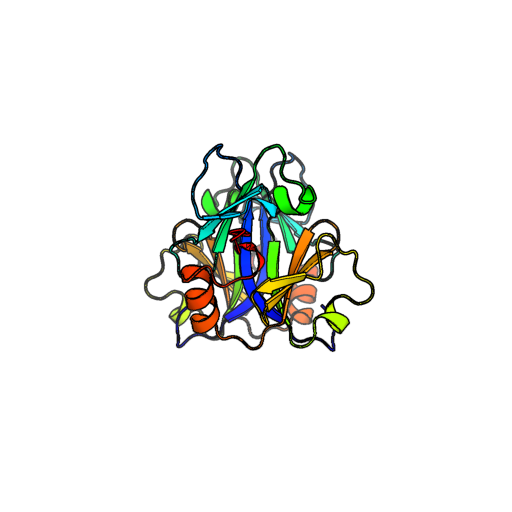86 ? 3.675 -17.187 -13.071 1 86.19 86 PRO A N 1
ATOM 692 C CA . PRO A 1 86 ? 2.77 -18.126 -12.404 1 86.19 86 PRO A CA 1
ATOM 693 C C . PRO A 1 86 ? 1.607 -18.558 -13.294 1 86.19 86 PRO A C 1
ATOM 695 O O . PRO A 1 86 ? 1.062 -19.651 -13.117 1 86.19 86 PRO A O 1
ATOM 698 N N . ILE A 1 87 ? 1.16 -17.677 -14.112 1 83.31 87 ILE A N 1
ATOM 699 C CA . ILE A 1 87 ? 0.132 -17.906 -15.122 1 83.31 87 ILE A CA 1
ATOM 700 C C . ILE A 1 87 ? 0.598 -17.355 -16.467 1 83.31 87 ILE A C 1
ATOM 702 O O . ILE A 1 87 ? 1.398 -16.418 -16.518 1 83.31 87 ILE A O 1
ATOM 706 N N . ASP A 1 88 ? 0.142 -17.948 -17.415 1 89.03 88 ASP A N 1
ATOM 707 C CA . ASP A 1 88 ? 0.572 -17.528 -18.746 1 89.03 88 ASP A CA 1
ATOM 708 C C . ASP A 1 88 ? 0.318 -16.038 -18.961 1 89.03 88 ASP A C 1
ATOM 710 O O . ASP A 1 88 ? -0.796 -15.556 -18.745 1 89.03 88 ASP A O 1
ATOM 714 N N . ASP A 1 89 ? 1.411 -15.324 -19.347 1 92.37 89 ASP A N 1
ATOM 715 C CA . ASP A 1 89 ? 1.364 -13.906 -19.689 1 92.37 89 ASP A CA 1
ATOM 716 C C . ASP A 1 89 ? 1.239 -13.043 -18.436 1 92.37 89 ASP A C 1
ATOM 718 O O . ASP A 1 89 ? 0.745 -11.915 -18.499 1 92.37 89 ASP A O 1
ATOM 722 N N . TYR A 1 90 ? 1.498 -13.584 -17.376 1 94.22 90 TYR A N 1
ATOM 723 C CA . TYR A 1 90 ? 1.555 -12.885 -16.097 1 94.22 90 TYR A CA 1
ATOM 724 C C . TYR A 1 90 ? 2.917 -13.062 -15.438 1 94.22 90 TYR A C 1
ATOM 726 O O . TYR A 1 90 ? 3.152 -14.051 -14.739 1 94.22 90 TYR A O 1
ATOM 734 N N . PHE A 1 91 ? 3.774 -12.086 -15.628 1 96.83 91 PHE A N 1
ATOM 735 C CA . PHE A 1 91 ? 5.135 -12.137 -15.109 1 96.83 91 PHE A CA 1
ATOM 736 C C . PHE A 1 91 ? 5.259 -11.315 -13.832 1 96.83 91 PHE A C 1
ATOM 738 O O . PHE A 1 91 ? 4.777 -10.182 -13.768 1 96.83 91 PHE A O 1
ATOM 745 N N . VAL A 1 92 ? 5.935 -11.912 -12.888 1 97.38 92 VAL A N 1
ATOM 746 C CA . VAL A 1 92 ? 5.962 -11.264 -11.581 1 97.38 92 VAL A CA 1
ATOM 747 C C . VAL A 1 92 ? 7.377 -11.313 -11.01 1 97.38 92 VAL A C 1
ATOM 749 O O . VAL A 1 92 ? 8.104 -12.288 -11.217 1 97.38 92 VAL A O 1
ATOM 752 N N . ALA A 1 93 ? 7.738 -10.265 -10.316 1 98.64 93 ALA A N 1
ATOM 753 C CA . ALA A 1 93 ? 8.926 -10.225 -9.467 1 98.64 93 ALA A CA 1
ATOM 754 C C . ALA A 1 93 ? 8.704 -9.323 -8.256 1 98.64 93 ALA A C 1
ATOM 756 O O . ALA A 1 93 ? 7.895 -8.394 -8.306 1 98.64 93 ALA A O 1
ATOM 757 N N . ILE A 1 94 ? 9.399 -9.664 -7.205 1 98.76 94 ILE A N 1
ATOM 758 C CA . ILE A 1 94 ? 9.389 -8.808 -6.024 1 98.76 94 ILE A CA 1
ATOM 759 C C . ILE A 1 94 ? 10.799 -8.293 -5.748 1 98.76 94 ILE A C 1
ATOM 761 O O . ILE A 1 94 ? 11.76 -9.066 -5.745 1 98.76 94 ILE A O 1
ATOM 765 N N . ILE A 1 95 ? 10.919 -7.005 -5.559 1 98.85 95 ILE A N 1
ATOM 766 C CA . ILE A 1 95 ? 12.223 -6.398 -5.317 1 98.85 95 ILE A CA 1
ATOM 767 C C . ILE A 1 95 ? 12.276 -5.837 -3.898 1 98.85 95 ILE A C 1
ATO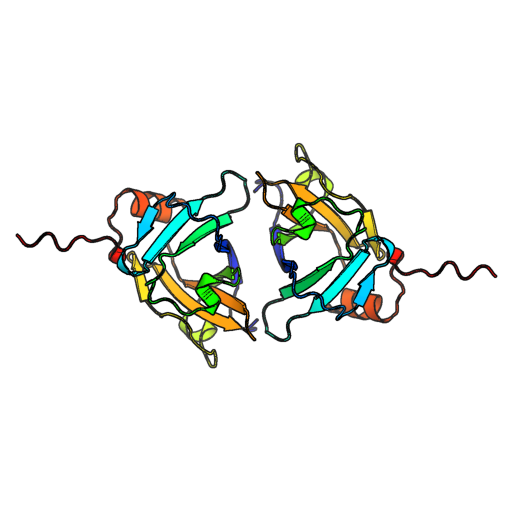M 769 O O . ILE A 1 95 ? 11.238 -5.649 -3.259 1 98.85 95 ILE A O 1
ATOM 773 N N . ASN A 1 96 ? 13.427 -5.631 -3.423 1 98.76 96 ASN A N 1
ATOM 774 C CA . ASN A 1 96 ? 13.684 -4.944 -2.161 1 98.76 96 ASN A CA 1
ATOM 775 C C . ASN A 1 96 ? 13.922 -3.452 -2.373 1 98.76 96 ASN A C 1
ATOM 777 O O . ASN A 1 96 ? 14.948 -3.055 -2.93 1 98.76 96 ASN A O 1
ATOM 781 N N . ASP A 1 97 ? 13.067 -2.652 -2.042 1 98.12 97 ASP A N 1
ATOM 782 C CA . ASP A 1 97 ? 13.235 -1.203 -2.097 1 98.12 97 ASP A CA 1
ATOM 783 C C . ASP A 1 97 ? 13.584 -0.638 -0.722 1 98.12 97 ASP A C 1
ATOM 785 O O . ASP A 1 97 ? 12.749 -0.002 -0.076 1 98.12 97 ASP A O 1
ATOM 789 N N . ALA A 1 98 ? 14.82 -0.797 -0.288 1 97.61 98 ALA A N 1
ATOM 790 C CA . ALA A 1 98 ? 15.344 -0.31 0.985 1 97.61 98 ALA A CA 1
ATOM 791 C C . ALA A 1 98 ? 14.548 -0.874 2.159 1 97.61 98 ALA A C 1
ATOM 793 O O . ALA A 1 98 ? 14.124 -0.128 3.045 1 97.61 98 ALA A O 1
ATOM 794 N N . GLY A 1 99 ? 14.317 -2.196 2.067 1 97.79 99 GLY A N 1
ATOM 795 C CA . GLY A 1 99 ? 13.686 -2.857 3.199 1 97.79 99 GLY A CA 1
ATOM 796 C C . GLY A 1 99 ? 12.189 -3.03 3.029 1 97.79 99 GLY A C 1
ATOM 797 O O . GLY A 1 99 ? 11.522 -3.6 3.896 1 97.79 99 GLY A O 1
ATOM 798 N N . VAL A 1 100 ? 11.644 -2.551 1.943 1 98.28 100 VAL A N 1
ATOM 799 C CA . VAL A 1 100 ? 10.223 -2.715 1.652 1 98.28 100 VAL A CA 1
ATOM 800 C C . VAL A 1 100 ? 10.048 -3.511 0.361 1 98.28 100 VAL A C 1
ATOM 802 O O . VAL A 1 100 ? 10.582 -3.135 -0.685 1 98.28 100 VAL A O 1
ATOM 805 N N . PRO A 1 101 ? 9.293 -4.581 0.386 1 98.76 101 PRO A N 1
ATOM 806 C CA . PRO A 1 101 ? 9.065 -5.319 -0.859 1 98.76 101 PRO A CA 1
ATOM 807 C C . PRO A 1 101 ? 8.117 -4.593 -1.81 1 98.76 101 PRO A C 1
ATOM 809 O O . PRO A 1 101 ? 7.12 -4.013 -1.371 1 98.76 101 PRO A O 1
ATOM 812 N N . ILE A 1 102 ? 8.448 -4.583 -3.073 1 98.82 102 ILE A N 1
ATOM 813 C CA . ILE A 1 102 ? 7.619 -4.057 -4.153 1 98.82 102 ILE A CA 1
ATOM 814 C C . ILE A 1 102 ? 7.393 -5.141 -5.204 1 98.82 102 ILE A C 1
ATOM 816 O O . ILE A 1 102 ? 8.348 -5.747 -5.696 1 98.82 102 ILE A O 1
ATOM 820 N N . GLU A 1 103 ? 6.188 -5.393 -5.476 1 98.72 103 GLU A N 1
ATOM 821 C CA . GLU A 1 103 ? 5.859 -6.377 -6.503 1 98.72 103 GLU A CA 1
ATOM 822 C C . GLU A 1 103 ? 5.657 -5.712 -7.861 1 98.72 103 GLU A C 1
ATOM 824 O O . GLU A 1 103 ? 4.937 -4.717 -7.969 1 98.72 103 GLU A O 1
ATOM 829 N N . LEU A 1 104 ? 6.309 -6.219 -8.845 1 98.67 104 LEU A N 1
ATOM 830 C CA . LEU A 1 104 ? 6.231 -5.727 -10.216 1 98.67 104 LEU A CA 1
ATOM 831 C C . LEU A 1 104 ? 5.62 -6.778 -11.137 1 98.67 104 LEU A C 1
ATOM 833 O O . LEU A 1 104 ? 6.028 -7.942 -11.114 1 98.67 104 LEU A O 1
ATOM 837 N N . ILE A 1 105 ? 4.652 -6.348 -11.91 1 97.97 105 ILE A N 1
ATOM 838 C CA . ILE A 1 105 ? 3.87 -7.266 -12.731 1 97.97 105 ILE A CA 1
ATOM 839 C C . ILE A 1 105 ? 3.842 -6.771 -14.175 1 97.97 105 ILE A C 1
ATOM 841 O O . ILE A 1 105 ? 3.607 -5.587 -14.428 1 97.97 105 ILE A O 1
ATOM 845 N N . GLN A 1 106 ? 4.127 -7.64 -15.073 1 98.05 106 GLN A N 1
ATOM 846 C CA . GLN A 1 106 ? 3.905 -7.382 -16.492 1 98.05 106 GLN A CA 1
ATOM 847 C C . GLN A 1 106 ? 2.882 -8.354 -17.074 1 98.05 106 GLN A C 1
ATOM 849 O O . GLN A 1 106 ? 3.051 -9.571 -16.979 1 98.05 106 GLN A O 1
ATOM 854 N N . THR A 1 107 ? 1.878 -7.806 -17.606 1 96.66 107 THR A N 1
ATOM 855 C CA . THR A 1 107 ? 0.859 -8.665 -18.199 1 96.66 107 THR A CA 1
ATOM 856 C C . THR A 1 107 ? 0.068 -7.91 -19.264 1 96.66 107 THR A C 1
ATOM 858 O O . THR A 1 107 ? -0.079 -6.689 -19.186 1 96.66 107 THR A O 1
ATOM 861 N N . SER A 1 108 ? -0.431 -8.589 -20.194 1 91.97 108 SER A N 1
ATOM 862 C CA . SER A 1 108 ? -1.366 -8.03 -21.166 1 91.97 108 SER A CA 1
ATOM 863 C C . SER A 1 108 ? -2.805 -8.401 -20.824 1 91.97 108 SER A C 1
ATOM 865 O O . SER A 1 108 ? -3.742 -7.95 -21.487 1 91.97 108 SER A O 1
ATOM 867 N N . LEU A 1 109 ? -2.906 -9.189 -19.752 1 87.58 109 LEU A N 1
ATOM 868 C CA . LEU A 1 109 ? -4.225 -9.671 -19.357 1 87.58 109 LEU A CA 1
ATOM 869 C C . LEU A 1 109 ? -5.012 -8.577 -18.642 1 87.58 109 LEU A C 1
ATOM 871 O O . LEU A 1 109 ? -4.443 -7.798 -17.875 1 87.58 109 LEU A O 1
ATOM 875 N N . THR A 1 110 ? -6.295 -8.591 -18.903 1 81.74 110 THR A N 1
ATOM 876 C CA . THR A 1 110 ? -7.183 -7.733 -18.126 1 81.74 110 THR A CA 1
ATOM 877 C C . THR A 1 110 ? -7.466 -8.346 -16.758 1 81.74 110 THR A C 1
ATOM 879 O O . THR A 1 110 ? -7.195 -9.527 -16.533 1 81.74 110 THR A O 1
ATOM 882 N N . ASP A 1 111 ? -7.955 -7.54 -15.835 1 74.22 111 ASP A N 1
ATOM 883 C CA . ASP A 1 111 ? -8.322 -8.051 -14.518 1 74.22 111 ASP A CA 1
ATOM 884 C C . ASP A 1 111 ? -9.321 -9.2 -14.633 1 74.22 111 ASP A C 1
ATOM 886 O O . ASP A 1 111 ? -9.23 -10.185 -13.898 1 74.22 111 ASP A O 1
ATOM 890 N N . GLU A 1 112 ? -10.222 -9.015 -15.471 1 72.13 112 GLU A N 1
ATOM 891 C CA . GLU A 1 112 ? -11.248 -10.029 -15.693 1 72.13 112 GLU A CA 1
ATOM 892 C C . GLU A 1 112 ? -10.632 -11.345 -16.16 1 72.13 112 GLU A C 1
ATOM 894 O O . GLU A 1 112 ? -11.016 -12.418 -15.691 1 72.13 112 GLU A O 1
ATOM 899 N N . GLU A 1 113 ? -9.687 -11.277 -17.045 1 76.15 113 GLU A N 1
ATOM 900 C CA . GLU A 1 113 ? -9.022 -12.466 -17.57 1 76.15 113 GLU A CA 1
ATOM 901 C C . GLU A 1 113 ? -8.194 -13.158 -16.491 1 76.15 113 GLU A C 1
ATOM 903 O O . GLU A 1 113 ? -8.172 -14.388 -16.411 1 76.15 113 GLU A O 1
ATOM 908 N N . LEU A 1 114 ? -7.633 -12.347 -15.696 1 71.98 114 LEU A N 1
ATOM 909 C CA . LEU A 1 114 ? -6.803 -12.877 -14.62 1 71.98 114 LEU A CA 1
ATOM 910 C C . LEU A 1 114 ? -7.65 -13.634 -13.602 1 71.98 114 LEU A C 1
ATOM 912 O O . LEU A 1 114 ? -7.273 -14.722 -13.161 1 71.98 114 LEU A O 1
ATOM 916 N N . TRP A 1 115 ? -8.792 -13.038 -13.264 1 65.43 115 TRP A N 1
ATOM 917 C CA . TRP A 1 115 ? -9.695 -13.664 -12.304 1 65.43 115 TRP A CA 1
ATOM 918 C C . TRP A 1 115 ? -10.245 -14.978 -12.849 1 65.43 115 TRP A C 1
ATOM 920 O O . TRP A 1 115 ? -10.339 -15.969 -12.12 1 65.43 115 TRP A O 1
ATOM 930 N N . LEU A 1 116 ? -10.636 -14.946 -14.055 1 62.71 116 LEU A N 1
ATOM 931 C CA . LEU A 1 116 ? -11.153 -16.14 -14.714 1 62.71 116 LEU A CA 1
ATOM 932 C C . LEU A 1 116 ? -10.103 -17.246 -14.738 1 62.71 116 LEU A C 1
ATOM 934 O O . LEU A 1 116 ? -10.416 -18.411 -14.487 1 62.71 116 LEU A O 1
ATOM 938 N N . ARG A 1 117 ? -8.971 -16.889 -14.965 1 65.49 117 ARG A N 1
ATOM 939 C CA . ARG A 1 117 ? -7.893 -17.87 -15.034 1 65.49 117 ARG A CA 1
ATOM 940 C C . ARG A 1 117 ? -7.539 -18.394 -13.647 1 65.49 117 ARG A C 1
ATOM 942 O O . ARG A 1 117 ? -7.241 -19.579 -13.483 1 65.49 117 ARG A O 1
ATOM 949 N N . ALA A 1 118 ? -7.515 -17.506 -12.753 1 60.31 118 ALA A N 1
ATOM 950 C CA . ALA A 1 118 ? -7.246 -17.922 -11.379 1 60.31 118 ALA A CA 1
ATOM 951 C C . ALA A 1 118 ? -8.283 -18.933 -10.899 1 60.31 118 ALA A C 1
ATOM 953 O O . ALA A 1 118 ? -7.944 -19.905 -10.219 1 60.31 118 ALA A O 1
ATOM 954 N N . ARG A 1 119 ? -9.493 -18.635 -11.193 1 56.45 119 ARG A N 1
ATOM 955 C CA . ARG A 1 119 ? -10.587 -19.509 -10.783 1 56.45 119 ARG A CA 1
ATOM 956 C C . ARG A 1 119 ? -10.531 -20.84 -11.524 1 56.45 119 ARG A C 1
ATOM 958 O O . ARG A 1 119 ? -10.965 -21.868 -10.999 1 56.45 119 ARG A O 1
ATOM 965 N N . THR A 1 120 ? -10.149 -20.696 -12.642 1 54.77 120 THR A N 1
ATOM 966 C CA . THR A 1 120 ? -10.185 -21.918 -13.438 1 54.77 120 THR A CA 1
ATOM 967 C C . THR A 1 120 ? -8.886 -22.703 -13.284 1 54.77 120 THR A C 1
ATOM 969 O O . THR A 1 120 ? -8.741 -23.791 -13.846 1 54.77 120 THR A O 1
ATOM 972 N N . GLY A 1 121 ? -8.068 -22.445 -12.104 1 50.49 121 GLY A N 1
ATOM 973 C CA . GLY A 1 121 ? -6.872 -23.227 -11.836 1 50.49 121 GLY A CA 1
ATOM 974 C C . GLY A 1 121 ? -5.892 -23.236 -12.994 1 50.49 121 GLY A C 1
ATOM 975 O O . GLY A 1 121 ? -4.962 -24.045 -13.021 1 50.49 121 GLY A O 1
ATOM 976 N N . LYS A 1 122 ? -6.119 -22.767 -14.146 1 47.38 122 LYS A N 1
ATOM 977 C CA . LYS A 1 122 ? -5.271 -22.945 -15.321 1 47.38 122 LYS A CA 1
ATOM 978 C C . LYS A 1 122 ? -3.968 -22.162 -15.181 1 47.38 122 LYS A C 1
ATOM 980 O O . LYS A 1 122 ? -3.251 -21.96 -16.163 1 47.38 122 LYS A O 1
ATOM 985 N N . GLY A 1 123 ? -3.668 -21.561 -14.107 1 42.46 123 GLY A N 1
ATOM 986 C CA . GLY A 1 123 ? -2.361 -20.936 -13.989 1 42.46 123 GLY A CA 1
ATOM 987 C C . GLY A 1 123 ? -1.261 -21.917 -13.629 1 42.46 123 GLY A C 1
ATOM 988 O O . GLY A 1 123 ? -1.535 -23.008 -13.124 1 42.46 123 GLY A O 1
ATOM 989 N N . HIS A 1 124 ? -0.083 -21.897 -14.245 1 45 124 HIS A N 1
ATOM 990 C CA . HIS A 1 124 ? 0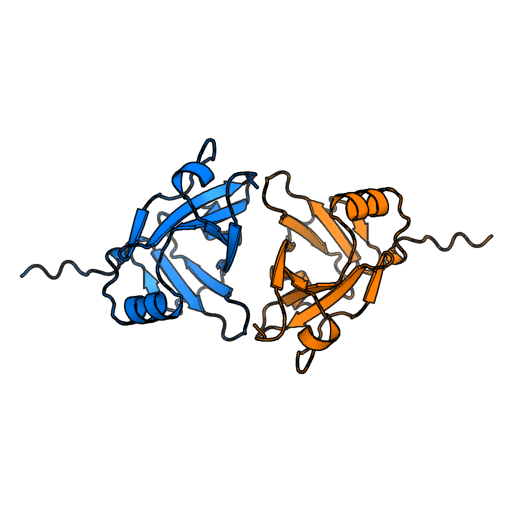.984 -22.885 -14.134 1 45 124 HIS A CA 1
ATOM 991 C C . HIS A 1 124 ? 1.332 -23.158 -12.675 1 45 124 HIS A C 1
ATOM 993 O O . HIS A 1 124 ? 1.775 -24.257 -12.333 1 45 124 HIS A O 1
ATOM 999 N N . LEU A 1 125 ? 1.312 -22.256 -11.808 1 42.55 125 LEU A N 1
ATOM 1000 C CA . LEU A 1 125 ? 1.758 -22.543 -10.45 1 42.55 125 LEU A CA 1
ATOM 1001 C C . LEU A 1 125 ? 0.808 -23.516 -9.76 1 42.55 125 LEU A C 1
ATOM 1003 O O . LEU A 1 125 ? 1.236 -24.336 -8.944 1 42.55 125 LEU A O 1
ATOM 1007 N N . TYR A 1 126 ? -0.473 -23.458 -10.04 1 41.6 126 TYR A N 1
ATOM 1008 C CA . TYR A 1 126 ? -1.375 -24.414 -9.408 1 41.6 126 TYR A CA 1
ATOM 1009 C C . TYR A 1 126 ? -1.521 -25.671 -10.258 1 41.6 126 TYR A C 1
ATOM 1011 O O . TYR A 1 126 ? -2.448 -26.459 -10.057 1 41.6 126 TYR A O 1
ATOM 1019 N N . ARG A 1 127 ? -0.875 -25.93 -11.339 1 38.32 127 ARG A N 1
ATOM 1020 C CA . ARG A 1 127 ? -0.974 -27.157 -12.123 1 38.32 127 ARG A CA 1
ATOM 1021 C C . ARG A 1 127 ? -0.506 -28.363 -11.314 1 38.32 127 ARG A C 1
ATOM 1023 O O . ARG A 1 127 ? 0.637 -28.403 -10.854 1 38.32 127 ARG A O 1
ATOM 1030 N N . GLN A 1 128 ? -1.408 -28.909 -10.457 1 37.01 128 GLN A N 1
ATOM 1031 C CA . GLN A 1 128 ? -1.149 -30.266 -9.988 1 37.01 128 GLN A CA 1
ATOM 1032 C C . GLN A 1 128 ? -0.61 -31.144 -11.114 1 37.01 128 GLN A C 1
ATOM 1034 O O . GLN A 1 128 ? -1.106 -31.091 -12.241 1 37.01 128 GLN A O 1
ATOM 1039 N N . ASP A 1 129 ? 0.685 -31.468 -11.185 1 33.98 129 ASP A N 1
ATOM 1040 C CA . ASP A 1 129 ? 1.203 -32.57 -11.99 1 33.98 129 ASP A CA 1
ATOM 1041 C C . ASP A 1 129 ? 0.28 -33.785 -11.917 1 33.98 129 ASP A C 1
ATOM 1043 O O . ASP A 1 129 ? 0.198 -34.448 -10.881 1 33.98 129 ASP A O 1
ATOM 1047 N N . ILE A 1 130 ? -0.938 -33.766 -12.269 1 33.73 130 ILE A N 1
ATOM 1048 C CA . ILE A 1 130 ? -1.589 -35.063 -12.416 1 33.73 130 ILE A CA 1
ATOM 1049 C C . ILE A 1 130 ? -0.801 -35.929 -13.395 1 33.73 130 ILE A C 1
ATOM 1051 O O . ILE A 1 130 ? -0.67 -35.584 -14.572 1 33.73 130 ILE A O 1
ATOM 1055 N N . GLU A 1 131 ? 0.299 -36.629 -12.968 1 32.94 131 GLU A N 1
ATOM 1056 C CA . GLU A 1 131 ? 0.803 -37.77 -13.726 1 32.94 131 GLU A CA 1
ATOM 1057 C C . GLU A 1 131 ? -0.341 -38.575 -14.337 1 32.94 131 GLU A C 1
ATOM 1059 O O . GLU A 1 131 ? -1.316 -38.896 -13.655 1 32.94 131 GLU A O 1
ATOM 1064 N N . PRO A 1 132 ? -0.345 -38.727 -15.641 1 36.37 132 PRO A N 1
ATOM 1065 C CA . PRO A 1 132 ? -1.237 -39.798 -16.092 1 36.37 132 PRO A CA 1
ATOM 1066 C C . PRO A 1 132 ? -0.968 -41.125 -15.387 1 36.37 132 PRO A C 1
ATOM 1068 O O . PRO A 1 132 ? 0.153 -41.373 -14.935 1 36.37 132 PRO A O 1
ATOM 1071 N N . MET B 1 1 ? -13.021 0.632 -6.833 1 91.06 1 MET B N 1
ATOM 1072 C CA . MET B 1 1 ? -12.838 2.067 -7.028 1 91.06 1 MET B CA 1
ATOM 1073 C C . MET B 1 1 ? -13.989 2.659 -7.834 1 91.06 1 MET B C 1
ATOM 1075 O O . MET B 1 1 ? -14.594 1.97 -8.658 1 91.06 1 MET B O 1
ATOM 1079 N N . LYS B 1 2 ? -14.19 3.915 -7.544 1 91.91 2 LYS B N 1
ATOM 1080 C CA . LYS B 1 2 ? -15.339 4.533 -8.198 1 91.91 2 LYS B CA 1
ATOM 1081 C C . LYS B 1 2 ? -15.021 4.89 -9.647 1 91.91 2 LYS B C 1
ATOM 1083 O O . LYS B 1 2 ? -13.941 5.407 -9.941 1 91.91 2 LYS B O 1
ATOM 1088 N N . ALA B 1 3 ? -15.914 4.664 -10.542 1 88.4 3 ALA B N 1
ATOM 1089 C CA . ALA B 1 3 ? -15.711 4.797 -11.982 1 88.4 3 ALA B CA 1
ATOM 1090 C C . ALA B 1 3 ? -15.492 6.256 -12.372 1 88.4 3 ALA B C 1
ATOM 1092 O O . ALA B 1 3 ? -14.791 6.547 -13.344 1 88.4 3 ALA B O 1
ATOM 1093 N N . ASN B 1 4 ? -16.029 7.188 -11.664 1 92.95 4 ASN B N 1
ATOM 1094 C CA . ASN B 1 4 ? -15.988 8.591 -12.06 1 92.95 4 ASN B CA 1
ATOM 1095 C C . ASN B 1 4 ? -14.856 9.338 -11.36 1 92.95 4 ASN B C 1
ATOM 1097 O O . ASN B 1 4 ? -14.8 10.568 -11.4 1 92.95 4 ASN B O 1
ATOM 1101 N N . VAL B 1 5 ? -14.073 8.573 -10.668 1 96.58 5 VAL B N 1
ATOM 1102 C CA . VAL B 1 5 ? -12.94 9.156 -9.957 1 96.58 5 VAL B CA 1
ATOM 1103 C C . VAL B 1 5 ? -11.637 8.556 -10.482 1 96.58 5 VAL B C 1
ATOM 1105 O O . VAL B 1 5 ? -11.547 7.345 -10.698 1 96.58 5 VAL B O 1
ATOM 1108 N N . LYS B 1 6 ? -10.675 9.382 -10.758 1 96.39 6 LYS B N 1
ATOM 1109 C CA . LYS B 1 6 ? -9.335 8.918 -11.106 1 96.39 6 LYS B CA 1
ATOM 1110 C C . LYS B 1 6 ? -8.47 8.751 -9.86 1 96.39 6 LYS B C 1
ATOM 1112 O O . LYS B 1 6 ? -8.415 9.644 -9.012 1 96.39 6 LYS B O 1
ATOM 1117 N N . TYR B 1 7 ? -7.851 7.674 -9.77 1 96.86 7 TYR B N 1
ATOM 1118 C CA . TYR B 1 7 ? -6.971 7.376 -8.646 1 96.86 7 TYR B CA 1
ATOM 1119 C C . TYR B 1 7 ? -5.527 7.223 -9.11 1 96.86 7 TYR B C 1
ATOM 1121 O O . TYR B 1 7 ? -5.245 6.468 -10.044 1 96.86 7 TYR B O 1
ATOM 1129 N N . GLU B 1 8 ? -4.695 7.94 -8.553 1 95.6 8 GLU B N 1
ATOM 1130 C CA . GLU B 1 8 ? -3.263 7.803 -8.801 1 95.6 8 GLU B CA 1
ATOM 1131 C C . GLU B 1 8 ? -2.506 7.498 -7.512 1 95.6 8 GLU B C 1
ATOM 1133 O O . GLU B 1 8 ? -2.635 8.224 -6.524 1 95.6 8 GLU B O 1
ATOM 1138 N N . PHE B 1 9 ? -1.77 6.457 -7.497 1 95.96 9 PHE B N 1
ATOM 1139 C CA . PHE B 1 9 ? -0.987 6.113 -6.316 1 95.96 9 PHE B CA 1
ATOM 1140 C C . PHE B 1 9 ? -0.139 7.297 -5.866 1 95.96 9 PHE B C 1
ATOM 1142 O O . PHE B 1 9 ? 0.51 7.95 -6.685 1 95.96 9 PHE B O 1
ATOM 1149 N N . HIS B 1 10 ? -0.154 7.553 -4.605 1 95.93 10 HIS B N 1
ATOM 1150 C CA . HIS B 1 10 ? 0.64 8.647 -4.057 1 95.93 10 HIS B CA 1
ATOM 1151 C C . HIS B 1 10 ? 1.723 8.126 -3.119 1 95.93 10 HIS B C 1
ATOM 1153 O O . HIS B 1 10 ? 2.909 8.397 -3.323 1 95.93 10 HIS B O 1
ATOM 1159 N N . HIS B 1 11 ? 1.345 7.454 -2.088 1 96.86 11 HIS B N 1
ATOM 1160 C CA . HIS B 1 11 ? 2.31 6.825 -1.193 1 96.86 11 HIS B CA 1
ATOM 1161 C C . HIS B 1 11 ? 1.677 5.667 -0.428 1 96.86 11 HIS B C 1
ATOM 1163 O O . HIS B 1 11 ? 0.479 5.409 -0.563 1 96.86 11 HIS B O 1
ATOM 1169 N N . PHE B 1 12 ? 2.49 4.992 0.322 1 96.84 12 PHE B N 1
ATOM 1170 C CA . PHE B 1 12 ? 2.151 3.834 1.141 1 96.84 12 PHE B CA 1
ATOM 1171 C C . PHE B 1 12 ? 2.627 4.029 2.576 1 96.84 12 PHE B C 1
ATOM 1173 O O . PHE B 1 12 ? 3.807 4.299 2.813 1 96.84 12 PHE B O 1
ATOM 1180 N N . GLY B 1 13 ? 1.691 3.971 3.523 1 98.14 13 GLY B N 1
ATOM 1181 C CA . GLY B 1 13 ? 2.043 4.181 4.918 1 98.14 13 GLY B CA 1
ATOM 1182 C C . GLY B 1 13 ? 1.963 2.914 5.75 1 98.14 13 GLY B C 1
ATOM 1183 O O . GLY B 1 13 ? 0.971 2.185 5.687 1 98.14 13 GLY B O 1
ATOM 1184 N N . ILE B 1 14 ? 2.953 2.682 6.547 1 98.33 14 ILE B N 1
ATOM 1185 C CA . ILE B 1 14 ? 3.039 1.462 7.342 1 98.33 14 ILE B CA 1
ATOM 1186 C C . ILE B 1 14 ? 3.192 1.818 8.819 1 98.33 14 ILE B C 1
ATOM 1188 O O . ILE B 1 14 ? 4.214 2.376 9.227 1 98.33 14 ILE B O 1
ATOM 1192 N N . PRO B 1 15 ? 2.218 1.478 9.568 1 98.02 15 PRO B N 1
ATOM 1193 C CA . PRO B 1 15 ? 2.417 1.634 11.011 1 98.02 15 PRO B CA 1
ATOM 1194 C C . PRO B 1 15 ? 3.439 0.65 11.576 1 98.02 15 PRO B C 1
ATOM 1196 O O . PRO B 1 15 ? 3.461 -0.518 11.179 1 98.02 15 PRO B O 1
ATOM 1199 N N . VAL B 1 16 ? 4.257 1.142 12.431 1 96 16 VAL B N 1
ATOM 1200 C CA . VAL B 1 16 ? 5.254 0.291 13.071 1 96 16 VAL B CA 1
ATOM 1201 C C . VAL B 1 16 ? 5.165 0.439 14.588 1 96 16 VAL B C 1
ATOM 1203 O O . VAL B 1 16 ? 4.936 1.538 15.098 1 96 16 VAL B O 1
ATOM 1206 N N . GLN B 1 17 ? 5.284 -0.684 15.237 1 91.2 17 GLN B N 1
ATOM 1207 C CA . GLN B 1 17 ? 5.279 -0.72 16.696 1 91.2 17 GLN B CA 1
ATOM 1208 C C . GLN B 1 17 ? 6.635 -1.159 17.24 1 91.2 17 GLN B C 1
ATOM 1210 O O . GLN B 1 17 ? 6.747 -2.218 17.862 1 91.2 17 GLN B O 1
ATOM 1215 N N . ASP B 1 18 ? 7.547 -0.333 17.084 1 93.5 18 ASP B N 1
ATOM 1216 C CA . ASP B 1 18 ? 8.898 -0.715 17.483 1 93.5 18 ASP B CA 1
ATOM 1217 C C . ASP B 1 18 ? 9.37 0.107 18.68 1 93.5 18 ASP B C 1
ATOM 1219 O O . ASP B 1 18 ? 10.53 0.01 19.087 1 93.5 18 ASP B O 1
ATOM 1223 N N . GLY B 1 19 ? 8.501 0.982 19.157 1 91.14 19 GLY B N 1
ATOM 1224 C CA . GLY B 1 19 ? 8.763 1.749 20.364 1 91.14 19 GLY B CA 1
ATOM 1225 C C . GLY B 1 19 ? 9.669 2.943 20.128 1 91.14 19 GLY B C 1
ATOM 1226 O O . GLY B 1 19 ? 10.127 3.579 21.079 1 91.14 19 GLY B O 1
ATOM 1227 N N . LYS B 1 20 ? 9.923 3.273 18.874 1 93.8 20 LYS B N 1
ATOM 1228 C CA . LYS B 1 20 ? 10.822 4.381 18.563 1 93.8 20 LYS B CA 1
ATOM 1229 C C . LYS B 1 20 ? 10.039 5.66 18.278 1 93.8 20 LYS B C 1
ATOM 1231 O O . LYS B 1 20 ? 8.855 5.607 17.941 1 93.8 20 LYS B O 1
ATOM 1236 N N . GLU B 1 21 ? 10.691 6.749 18.478 1 93.83 21 GLU B N 1
ATOM 1237 C CA . GLU B 1 21 ? 10.154 8.069 18.164 1 93.83 21 GLU B CA 1
ATOM 1238 C C . GLU B 1 21 ? 10.987 8.763 17.09 1 93.83 21 GLU B C 1
ATOM 1240 O O . GLU B 1 21 ? 11.63 9.78 17.357 1 93.83 21 GLU B O 1
ATOM 1245 N N . GLU B 1 22 ? 10.99 8.182 15.986 1 94.77 22 GLU B N 1
ATOM 1246 C CA . GLU B 1 22 ? 11.813 8.682 14.889 1 94.77 22 GLU B CA 1
ATOM 1247 C C . GLU B 1 22 ? 10.957 9.359 13.822 1 94.77 22 GLU B C 1
ATOM 1249 O O . GLU B 1 22 ? 9.856 8.897 13.516 1 94.77 22 GLU B O 1
ATOM 1254 N N . GLY B 1 23 ? 11.504 10.472 13.332 1 95.37 23 GLY B N 1
ATOM 1255 C CA . GLY B 1 23 ? 10.83 11.148 12.235 1 95.37 23 GLY B CA 1
ATOM 1256 C C . GLY B 1 23 ? 10.219 12.476 12.638 1 95.37 23 GLY B C 1
ATOM 1257 O O . GLY B 1 23 ? 10.545 13.02 13.695 1 95.37 23 GLY B O 1
ATOM 1258 N N . ILE B 1 24 ? 9.386 13 11.731 1 94.07 24 ILE B N 1
ATOM 1259 C CA . ILE B 1 24 ? 8.7 14.267 11.961 1 94.07 24 ILE B CA 1
ATOM 1260 C C . ILE B 1 24 ? 7.47 14.036 12.835 1 94.07 24 ILE B C 1
ATOM 1262 O O . ILE B 1 24 ? 6.62 13.201 12.515 1 94.07 24 ILE B O 1
ATOM 1266 N N . PHE B 1 25 ? 7.398 14.81 13.9 1 95.57 25 PHE B N 1
ATOM 1267 C CA . PHE B 1 25 ? 6.327 14.623 14.872 1 95.57 25 PHE B CA 1
ATOM 1268 C C . PHE B 1 25 ? 5.154 15.547 14.57 1 95.57 25 PHE B C 1
ATOM 1270 O O . PHE B 1 25 ? 5.342 16.746 14.354 1 95.57 25 PHE B O 1
ATOM 1277 N N . SER B 1 26 ? 3.999 15.033 14.487 1 93.19 26 SER B N 1
ATOM 1278 C CA . SER B 1 26 ? 2.74 15.77 14.451 1 93.19 26 SER B CA 1
ATOM 1279 C C . SER B 1 26 ? 1.998 15.662 15.779 1 93.19 26 SER B C 1
ATOM 1281 O O . SER B 1 26 ? 1.428 14.615 16.095 1 93.19 26 SER B O 1
ATOM 1283 N N . GLU B 1 27 ? 1.965 16.681 16.445 1 93.04 27 GLU B N 1
ATOM 1284 C CA . GLU B 1 27 ? 1.305 16.683 17.747 1 93.04 27 GLU B CA 1
ATOM 1285 C C . GLU B 1 27 ? -0.187 16.396 17.61 1 93.04 27 GLU B C 1
ATOM 1287 O O . GLU B 1 27 ? -0.747 15.608 18.375 1 93.04 27 GLU B O 1
ATOM 1292 N N . LYS B 1 28 ? -0.781 17.033 16.647 1 91.3 28 LYS B N 1
ATOM 1293 C CA . LYS B 1 28 ? -2.222 16.898 16.45 1 91.3 28 LYS B CA 1
ATOM 1294 C C . LYS B 1 28 ? -2.607 15.446 16.182 1 91.3 28 LYS B C 1
ATOM 1296 O O . LYS B 1 28 ? -3.643 14.976 16.656 1 91.3 28 LYS B O 1
ATOM 1301 N N . ALA B 1 29 ? -1.791 14.75 15.512 1 94.51 29 ALA B N 1
ATOM 1302 C CA . ALA B 1 29 ? -2.087 13.367 15.149 1 94.51 29 ALA B CA 1
ATOM 1303 C C . ALA B 1 29 ? -1.476 12.393 16.153 1 94.51 29 ALA B C 1
ATOM 1305 O O . ALA B 1 29 ? -1.832 11.212 16.177 1 94.51 29 ALA B O 1
ATOM 1306 N N . GLY B 1 30 ? -0.511 12.919 17.047 1 96.13 30 GLY B N 1
ATOM 1307 C CA . GLY B 1 30 ? 0.229 11.997 17.894 1 96.13 30 GLY B CA 1
ATOM 1308 C C . GLY B 1 30 ? 0.979 10.937 17.109 1 96.13 30 GLY B C 1
ATOM 1309 O O . GLY B 1 30 ? 0.853 9.744 17.39 1 96.13 30 GLY B O 1
ATOM 1310 N N . MET B 1 31 ? 1.766 11.422 16.117 1 97.31 31 MET B N 1
ATOM 1311 C CA . MET B 1 31 ? 2.355 10.487 15.162 1 97.31 31 MET B CA 1
ATOM 1312 C C . MET B 1 31 ? 3.724 10.974 14.699 1 97.31 31 MET B C 1
ATOM 1314 O O . MET B 1 31 ? 3.915 12.168 14.461 1 97.31 31 MET B O 1
ATOM 1318 N N . TYR B 1 32 ? 4.687 10.08 14.62 1 97.07 32 TYR B N 1
ATOM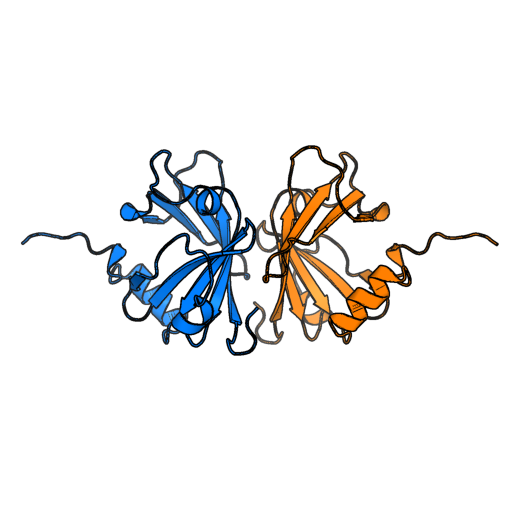 1319 C CA . TYR B 1 32 ? 5.963 10.299 13.949 1 97.07 32 TYR B CA 1
ATOM 1320 C C . TYR B 1 32 ? 5.962 9.674 12.559 1 97.07 32 TYR B C 1
ATOM 1322 O O . TYR B 1 32 ? 5.486 8.551 12.376 1 97.07 32 TYR B O 1
ATOM 1330 N N . THR B 1 33 ? 6.487 10.405 11.545 1 97.06 33 THR B N 1
ATOM 1331 C CA . THR B 1 33 ? 6.551 9.899 10.178 1 97.06 33 THR B CA 1
ATOM 1332 C C . THR B 1 33 ? 7.981 9.948 9.649 1 97.06 33 THR B C 1
ATOM 1334 O O . THR B 1 33 ? 8.657 10.972 9.766 1 97.06 33 THR B O 1
ATOM 1337 N N . THR B 1 34 ? 8.476 8.847 9.131 1 96.59 34 THR B N 1
ATOM 1338 C CA . THR B 1 34 ? 9.75 8.771 8.424 1 96.59 34 THR B CA 1
ATOM 1339 C C . THR B 1 34 ? 9.546 8.284 6.993 1 96.59 34 THR B C 1
ATOM 1341 O O . THR B 1 34 ? 8.811 7.322 6.758 1 96.59 34 THR B O 1
ATOM 1344 N N . ASP B 1 35 ? 10.18 8.95 6.063 1 95.31 35 ASP B N 1
ATOM 1345 C CA . ASP B 1 35 ? 10.175 8.472 4.684 1 95.31 35 ASP B CA 1
ATOM 1346 C C . ASP B 1 35 ? 11.183 7.341 4.491 1 95.31 35 ASP B C 1
ATOM 1348 O O . ASP B 1 35 ? 12.331 7.445 4.927 1 95.31 35 ASP B O 1
ATOM 1352 N N . ASN B 1 36 ? 10.745 6.274 3.901 1 96.4 36 ASN B N 1
ATOM 1353 C CA . ASN B 1 36 ? 11.688 5.243 3.481 1 96.4 36 ASN B CA 1
ATOM 1354 C C . ASN B 1 36 ? 12.628 5.754 2.393 1 96.4 36 ASN B C 1
ATOM 1356 O O . ASN B 1 36 ? 12.202 6.469 1.484 1 96.4 36 ASN B O 1
ATOM 1360 N N . PRO B 1 37 ? 13.846 5.379 2.469 1 95.95 37 PRO B N 1
ATOM 1361 C CA . PRO B 1 37 ? 14.81 5.957 1.53 1 95.95 37 PRO B CA 1
ATOM 1362 C C . PRO B 1 37 ? 14.744 5.313 0.147 1 95.95 37 PRO B C 1
ATOM 1364 O O . PRO B 1 37 ? 15.503 5.689 -0.75 1 95.95 37 PRO B O 1
ATOM 1367 N N . GLY B 1 38 ? 13.909 4.334 -0.076 1 94.9 38 GLY B N 1
ATOM 1368 C CA . GLY B 1 38 ? 13.781 3.685 -1.371 1 94.9 38 GLY B CA 1
ATOM 1369 C C . GLY B 1 38 ? 13.124 4.564 -2.418 1 94.9 38 GLY B C 1
ATOM 1370 O O . GLY B 1 38 ? 13.014 5.779 -2.235 1 94.9 38 GLY B O 1
ATOM 1371 N N . ARG B 1 39 ? 12.781 3.95 -3.489 1 93.35 39 ARG B N 1
ATOM 1372 C CA . ARG B 1 39 ? 12.307 4.7 -4.648 1 93.35 39 ARG B CA 1
ATOM 1373 C C . ARG B 1 39 ? 10.784 4.768 -4.671 1 93.35 39 ARG B C 1
ATOM 1375 O O . ARG B 1 39 ? 10.203 5.548 -5.429 1 93.35 39 ARG B O 1
ATOM 1382 N N . PHE B 1 40 ? 10.276 3.901 -3.854 1 93.1 40 PHE B N 1
ATOM 1383 C CA . PHE B 1 40 ? 8.819 3.864 -3.815 1 93.1 40 PHE B CA 1
ATOM 1384 C C . PHE B 1 40 ? 8.291 4.603 -2.591 1 93.1 40 PHE B C 1
ATOM 1386 O O . PHE B 1 40 ? 9.003 4.753 -1.595 1 93.1 40 PHE B O 1
ATOM 1393 N N . ARG B 1 41 ? 7.566 5.665 -2.679 1 94 41 ARG B N 1
ATOM 1394 C CA . ARG B 1 41 ? 7.044 6.571 -1.661 1 94 41 ARG B CA 1
ATOM 1395 C C . ARG B 1 41 ? 6.365 5.797 -0.536 1 94 41 ARG B C 1
ATOM 1397 O O . ARG B 1 41 ? 5.14 5.654 -0.524 1 94 41 ARG B O 1
ATOM 1404 N N . VAL B 1 42 ? 7.231 5.317 0.396 1 96.98 42 VAL B N 1
ATOM 1405 C CA . VAL B 1 42 ? 6.773 4.601 1.582 1 96.98 42 VAL B CA 1
ATOM 1406 C C . VAL B 1 42 ? 7.028 5.447 2.827 1 96.98 42 VAL B C 1
ATOM 1408 O O . VAL B 1 42 ? 8.088 6.062 2.961 1 96.98 42 VAL B O 1
ATOM 1411 N N . GLN B 1 43 ? 6.082 5.466 3.672 1 97.48 43 GLN B N 1
ATOM 1412 C CA . GLN B 1 43 ? 6.217 6.164 4.946 1 97.48 43 GLN B CA 1
ATOM 1413 C C . GLN B 1 43 ? 6.03 5.207 6.12 1 97.48 43 GLN B C 1
ATOM 1415 O O . GLN B 1 43 ? 5.14 4.354 6.096 1 97.48 43 GLN B O 1
ATOM 1420 N N . TRP B 1 44 ? 6.913 5.344 7.095 1 98.16 44 TRP B N 1
ATOM 1421 C CA . TRP B 1 44 ? 6.78 4.649 8.372 1 98.16 44 TRP B CA 1
ATOM 1422 C C . TRP B 1 44 ? 6.09 5.534 9.404 1 98.16 44 TRP B C 1
ATOM 1424 O O . TRP B 1 44 ? 6.487 6.683 9.611 1 98.16 44 TRP B O 1
ATOM 1434 N N . HIS B 1 45 ? 5.108 4.997 10.05 1 98.19 45 HIS B N 1
ATOM 1435 C CA . HIS B 1 45 ? 4.356 5.76 11.039 1 98.19 45 HIS B CA 1
ATOM 1436 C C . HIS B 1 45 ? 4.478 5.137 12.426 1 98.19 45 HIS B C 1
ATOM 1438 O O . HIS B 1 45 ? 4.302 3.927 12.585 1 98.19 45 HIS B O 1
ATOM 1444 N N . ARG B 1 46 ? 4.8 5.938 13.363 1 98.23 46 ARG B N 1
ATOM 1445 C CA . ARG B 1 46 ? 4.817 5.591 14.78 1 98.23 46 ARG B CA 1
ATOM 1446 C C . ARG B 1 46 ? 3.856 6.471 15.572 1 98.23 46 ARG B C 1
ATOM 1448 O O . ARG B 1 46 ? 3.871 7.696 15.434 1 98.23 46 ARG B O 1
ATOM 1455 N N . PHE B 1 47 ? 3.06 5.828 16.368 1 97.99 47 PHE B N 1
ATOM 1456 C CA . PHE B 1 47 ? 2.014 6.572 17.06 1 97.99 47 PHE B CA 1
ATOM 1457 C C . PHE B 1 47 ? 2.277 6.608 18.56 1 97.99 47 PHE B C 1
ATOM 1459 O O . PHE B 1 47 ? 2.726 5.618 19.141 1 97.99 47 PHE B O 1
ATOM 1466 N N . THR B 1 48 ? 1.95 7.73 19.096 1 96.93 48 THR B N 1
ATOM 1467 C CA . THR B 1 48 ? 1.959 7.798 20.553 1 96.93 48 THR B CA 1
ATOM 1468 C C . THR B 1 48 ? 0.784 7.02 21.138 1 96.93 48 THR B C 1
ATOM 1470 O O . THR B 1 48 ? -0.216 6.787 20.454 1 96.93 48 THR B O 1
ATOM 1473 N N . ASP B 1 49 ? 0.924 6.628 22.359 1 94.69 49 ASP B N 1
ATOM 1474 C CA . ASP B 1 49 ? -0.114 5.85 23.028 1 94.69 49 ASP B CA 1
ATOM 1475 C C . ASP B 1 49 ? -1.44 6.606 23.049 1 94.69 49 ASP B C 1
ATOM 1477 O O . ASP B 1 49 ? -2.51 5.997 22.989 1 94.69 49 ASP B O 1
ATOM 1481 N N . ASP B 1 50 ? -1.394 7.925 23.1 1 95.28 50 ASP B N 1
ATOM 1482 C CA . ASP B 1 50 ? -2.602 8.73 23.256 1 95.28 50 ASP B CA 1
ATOM 1483 C C . ASP B 1 50 ? -3.023 9.352 21.927 1 95.28 50 ASP B C 1
ATOM 1485 O O . ASP B 1 50 ? -3.803 10.306 21.901 1 95.28 50 ASP B O 1
ATOM 1489 N N . SER B 1 51 ? -2.441 8.905 20.861 1 97.35 51 SER B N 1
ATOM 1490 C CA . SER B 1 51 ? -2.862 9.409 19.558 1 97.35 51 SER B CA 1
ATOM 1491 C C . SER B 1 51 ? -4.378 9.35 19.405 1 97.35 51 SER B C 1
ATOM 1493 O O . SER B 1 51 ? -4.997 8.323 19.692 1 97.35 51 SER B O 1
ATOM 1495 N N . PRO B 1 52 ? -4.946 10.41 18.92 1 97.28 52 PRO B N 1
ATOM 1496 C CA . PRO B 1 52 ? -6.406 10.446 18.805 1 97.28 52 PRO B CA 1
ATOM 1497 C C . PRO B 1 52 ? -6.916 9.755 17.543 1 97.28 52 PRO B C 1
ATOM 1499 O O . PRO B 1 52 ? -8.128 9.673 17.326 1 97.28 52 PRO B O 1
ATOM 1502 N N . LEU B 1 53 ? -6.07 9.252 16.737 1 97.81 53 LEU B N 1
ATOM 1503 C CA . LEU B 1 53 ? -6.468 8.694 15.45 1 97.81 53 LEU B CA 1
ATOM 1504 C C . LEU B 1 53 ? -7.181 7.358 15.634 1 97.81 53 LEU B C 1
ATOM 1506 O O . LEU B 1 53 ? -6.987 6.68 16.646 1 97.81 53 LEU B O 1
ATOM 1510 N N . HIS B 1 54 ? -7.984 7.051 14.726 1 97.94 54 HIS B N 1
ATOM 1511 C CA . HIS B 1 54 ? -8.732 5.799 14.725 1 97.94 54 HIS B CA 1
ATOM 1512 C C . HIS B 1 54 ? -7.795 4.597 14.782 1 97.94 54 HIS B C 1
ATOM 1514 O O . HIS B 1 54 ? -6.753 4.585 14.122 1 97.94 54 HIS B O 1
ATOM 1520 N N . PRO B 1 55 ? -8.136 3.555 15.447 1 97.67 55 PRO B N 1
ATOM 1521 C CA . PRO B 1 55 ? -7.273 2.379 15.581 1 97.67 55 PRO B CA 1
ATOM 1522 C C . PRO B 1 55 ? -6.883 1.776 14.233 1 97.67 55 PRO B C 1
ATOM 1524 O O . PRO B 1 55 ? -5.751 1.316 14.062 1 97.67 55 PRO B O 1
ATOM 1527 N N . LEU B 1 56 ? -7.724 1.747 13.226 1 98.06 56 LEU B N 1
ATOM 1528 C CA . LEU B 1 56 ? -7.4 1.208 11.91 1 98.06 56 LEU B CA 1
ATOM 1529 C C . LEU B 1 56 ? -6.222 1.955 11.292 1 98.06 56 LEU B C 1
ATOM 1531 O O . LEU B 1 56 ? -5.363 1.345 10.652 1 98.06 56 LEU B O 1
ATOM 1535 N N . ILE B 1 57 ? -6.225 3.253 11.476 1 98.29 57 ILE B N 1
ATOM 1536 C CA . ILE B 1 57 ? -5.151 4.077 10.933 1 98.29 57 ILE B CA 1
ATOM 1537 C C . ILE B 1 57 ? -3.836 3.737 11.631 1 98.29 57 ILE B C 1
ATOM 1539 O O . ILE B 1 57 ? -2.774 3.744 11.005 1 98.29 57 ILE B O 1
ATOM 1543 N N . LYS B 1 58 ? -3.899 3.361 12.886 1 97.91 58 LYS B N 1
ATOM 1544 C CA . LYS B 1 58 ? -2.703 3.179 13.704 1 97.91 58 LYS B CA 1
ATOM 1545 C C . LYS B 1 58 ? -2.154 1.762 13.566 1 97.91 58 LYS B C 1
ATOM 1547 O O . LYS B 1 58 ? -1.021 1.488 13.968 1 97.91 58 LYS B O 1
ATOM 1552 N N . THR B 1 59 ? -2.985 0.845 12.984 1 96.97 59 THR B N 1
ATOM 1553 C CA . THR B 1 59 ? -2.573 -0.549 13.105 1 96.97 59 THR B CA 1
ATOM 1554 C C . THR B 1 59 ? -2.569 -1.232 11.741 1 96.97 59 THR B C 1
ATOM 1556 O O . THR B 1 59 ? -1.966 -2.294 11.574 1 96.97 59 THR B O 1
ATOM 1559 N N . VAL B 1 60 ? -3.251 -0.716 10.787 1 97.81 60 VAL B N 1
ATOM 1560 C CA . VAL B 1 60 ? -3.342 -1.317 9.461 1 97.81 60 VAL B CA 1
ATOM 1561 C C . VAL B 1 60 ? -2.657 -0.416 8.437 1 97.81 60 VAL B C 1
ATOM 1563 O O . VAL B 1 60 ? -2.88 0.797 8.42 1 97.81 60 VAL B O 1
ATOM 1566 N N . PRO B 1 61 ? -1.745 -0.957 7.604 1 98.54 61 PRO B N 1
ATOM 1567 C CA . PRO B 1 61 ? -1.141 -0.126 6.56 1 98.54 61 PRO B CA 1
ATOM 1568 C C . PRO B 1 61 ? -2.17 0.429 5.578 1 98.54 61 PRO B C 1
ATOM 1570 O O . PRO B 1 61 ? -3.236 -0.164 5.395 1 98.54 61 PRO B O 1
ATOM 1573 N N . HIS B 1 62 ? -1.813 1.544 4.999 1 98.61 62 HIS B N 1
ATOM 1574 C CA . HIS B 1 62 ? -2.74 2.152 4.051 1 98.61 62 HIS B CA 1
ATOM 1575 C C . HIS B 1 62 ? -2.039 2.503 2.743 1 98.61 62 HIS B C 1
ATOM 1577 O O . HIS B 1 62 ? -0.819 2.675 2.715 1 98.61 62 HIS B O 1
ATOM 1583 N N . VAL B 1 63 ? -2.776 2.62 1.712 1 98.18 63 VAL B N 1
ATOM 1584 C CA . VAL B 1 63 ? -2.342 3.248 0.468 1 98.18 63 VAL B CA 1
ATOM 1585 C C . VAL B 1 63 ? -3.036 4.598 0.302 1 98.18 63 VAL B C 1
ATOM 1587 O O . VAL B 1 63 ? -4.201 4.755 0.675 1 98.18 63 VAL B O 1
ATOM 1590 N N . ALA B 1 64 ? -2.291 5.504 -0.217 1 98.13 64 ALA B N 1
ATOM 1591 C CA . ALA B 1 64 ? -2.819 6.837 -0.495 1 98.13 64 ALA B CA 1
ATOM 1592 C C . ALA B 1 64 ? -2.936 7.079 -1.997 1 98.13 64 ALA B C 1
ATOM 1594 O O . ALA B 1 64 ? -2.03 6.735 -2.76 1 98.13 64 ALA B O 1
ATOM 1595 N N . PHE B 1 65 ? -4.001 7.679 -2.382 1 97.93 65 PHE B N 1
ATOM 1596 C CA . PHE B 1 65 ? -4.235 8.015 -3.781 1 97.93 65 PHE B CA 1
ATOM 1597 C C . PHE B 1 65 ? -4.514 9.505 -3.94 1 97.93 65 PHE B C 1
ATOM 1599 O O . PHE B 1 65 ? -5.24 10.096 -3.138 1 97.93 65 PHE B O 1
ATOM 1606 N N . LYS B 1 66 ? -3.939 10.053 -4.879 1 97.58 66 LYS B N 1
ATOM 1607 C CA . LYS B 1 66 ? -4.403 11.345 -5.378 1 97.58 66 LYS B CA 1
ATOM 1608 C C . LYS B 1 66 ? -5.66 11.186 -6.228 1 97.58 66 LYS B C 1
ATOM 1610 O O . LYS B 1 66 ? -5.738 10.288 -7.069 1 97.58 66 LYS B O 1
ATOM 1615 N N . VAL B 1 67 ? -6.575 11.988 -5.995 1 98.14 67 VAL B N 1
ATOM 1616 C CA . VAL B 1 67 ? -7.829 11.93 -6.739 1 98.14 67 VAL B CA 1
ATOM 1617 C C . VAL B 1 67 ? -8.123 13.292 -7.363 1 98.14 67 VAL B C 1
ATOM 1619 O O . VAL B 1 67 ? -7.599 14.314 -6.914 1 98.14 67 VAL B O 1
ATOM 1622 N N . ASP B 1 68 ? -8.892 13.291 -8.367 1 97.41 68 ASP B N 1
ATOM 1623 C CA . ASP B 1 68 ? -9.188 14.537 -9.067 1 97.41 68 ASP B CA 1
ATOM 1624 C C . ASP B 1 68 ? -10.331 15.29 -8.39 1 97.41 68 ASP B C 1
ATOM 1626 O O . ASP B 1 68 ? -10.447 16.509 -8.53 1 97.41 68 ASP B O 1
ATOM 1630 N N . CYS B 1 69 ? -11.19 14.626 -7.615 1 97.45 69 CYS B N 1
ATOM 1631 C CA . CYS B 1 69 ? -12.275 15.232 -6.851 1 97.45 69 CYS B CA 1
ATOM 1632 C C . CYS B 1 69 ? -12.505 14.484 -5.544 1 97.45 69 CYS B C 1
ATOM 1634 O O . CYS B 1 69 ? -13.09 13.399 -5.538 1 97.45 69 CYS B O 1
ATOM 1636 N N . LEU B 1 70 ? -12.163 15.065 -4.472 1 98.19 70 LEU B N 1
ATOM 1637 C CA . LEU B 1 70 ? -12.248 14.414 -3.169 1 98.19 70 LEU B CA 1
ATOM 1638 C C . LEU B 1 70 ? -13.702 14.181 -2.772 1 98.19 70 LEU B C 1
ATOM 1640 O O . LEU B 1 70 ? -14.045 13.117 -2.251 1 98.19 70 LEU B O 1
ATOM 1644 N N . ALA B 1 71 ? -14.546 15.159 -3.009 1 97.58 71 ALA B N 1
ATOM 1645 C CA . ALA B 1 71 ? -15.957 15.048 -2.651 1 97.58 71 ALA B CA 1
ATOM 1646 C C . ALA B 1 71 ? -16.592 13.82 -3.299 1 97.58 71 ALA B C 1
ATOM 1648 O O . ALA B 1 71 ? -17.31 13.064 -2.64 1 97.58 71 ALA B O 1
ATOM 1649 N N . ASP B 1 72 ? -16.329 13.568 -4.546 1 98.04 72 ASP B N 1
ATOM 1650 C CA . ASP B 1 72 ? -16.855 12.406 -5.256 1 98.04 72 ASP B CA 1
ATOM 1651 C C . ASP B 1 72 ? -16.272 11.11 -4.696 1 98.04 72 ASP B C 1
ATOM 1653 O O . ASP B 1 72 ? -16.98 10.108 -4.57 1 98.04 72 ASP B O 1
ATOM 1657 N N . ALA B 1 73 ? -15.01 11.157 -4.383 1 98.1 73 ALA B N 1
ATOM 1658 C CA . ALA B 1 73 ? -14.341 9.9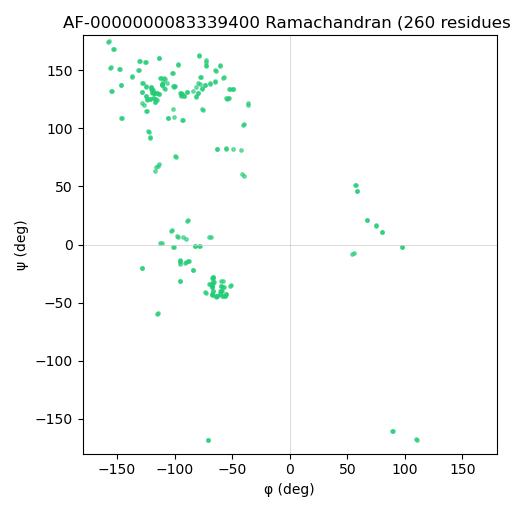64 -3.871 1 98.1 73 ALA B CA 1
ATOM 1659 C C . ALA B 1 73 ? -14.893 9.571 -2.503 1 98.1 73 ALA B C 1
ATOM 1661 O O . ALA B 1 73 ? -14.905 8.39 -2.148 1 98.1 73 ALA B O 1
ATOM 1662 N N . LEU B 1 74 ? -15.378 10.51 -1.757 1 98.15 74 LEU B N 1
ATOM 1663 C CA . LEU B 1 74 ? -15.802 10.272 -0.381 1 98.15 74 LEU B CA 1
ATOM 1664 C C . LEU B 1 74 ? -17.275 9.881 -0.326 1 98.15 74 LEU B C 1
ATOM 1666 O O . LEU B 1 74 ? -17.757 9.408 0.706 1 98.15 74 LEU B O 1
ATOM 1670 N N . LYS B 1 75 ? -17.944 10.127 -1.421 1 97.07 75 LYS B N 1
ATOM 1671 C CA . LYS B 1 75 ? -19.376 9.843 -1.431 1 97.07 75 LYS B CA 1
ATOM 1672 C C . LYS B 1 75 ? -19.654 8.405 -1.001 1 97.07 75 LYS B C 1
ATOM 1674 O O . LYS B 1 75 ? -19.028 7.469 -1.503 1 97.07 75 LYS B O 1
ATOM 1679 N N . ASP B 1 76 ? -20.516 8.207 0.003 1 96.78 76 ASP B N 1
ATOM 1680 C CA . ASP B 1 76 ? -21.025 6.936 0.508 1 96.78 76 ASP B CA 1
ATOM 1681 C C . ASP B 1 76 ? -19.912 6.12 1.162 1 96.78 76 ASP B C 1
ATOM 1683 O O . ASP B 1 76 ? -19.969 4.888 1.183 1 96.78 76 ASP B O 1
ATOM 1687 N N . GLU B 1 77 ? -18.825 6.758 1.583 1 97.73 77 GLU B N 1
ATOM 1688 C CA . GLU B 1 77 ? -17.734 6.072 2.27 1 97.73 77 GLU B CA 1
ATOM 1689 C C . GLU B 1 77 ? -17.793 6.311 3.776 1 97.73 77 GLU B C 1
ATOM 1691 O O . GLU B 1 77 ? -18.297 7.342 4.227 1 97.73 77 GLU B O 1
ATOM 1696 N N . GLU B 1 78 ? -17.38 5.364 4.543 1 98.37 78 GLU B N 1
ATOM 1697 C CA . GLU B 1 78 ? -17.141 5.569 5.968 1 98.37 78 GLU B CA 1
ATOM 1698 C C . GLU B 1 78 ? -15.843 6.336 6.206 1 98.37 78 GLU B C 1
ATOM 1700 O O . GLU B 1 78 ? -14.756 5.829 5.921 1 98.37 78 GLU B O 1
ATOM 1705 N N . ILE B 1 79 ? -15.935 7.513 6.752 1 98.61 79 ILE B N 1
ATOM 1706 C CA . ILE B 1 79 ? -14.778 8.384 6.925 1 98.61 79 ILE B CA 1
ATOM 1707 C C . ILE B 1 79 ? -14.146 8.138 8.293 1 98.61 79 ILE B C 1
ATOM 1709 O O . ILE B 1 79 ? -14.831 8.184 9.317 1 98.61 79 ILE B O 1
ATOM 1713 N N . LEU B 1 80 ? -12.896 7.895 8.297 1 98.63 80 LEU B N 1
ATOM 1714 C CA . LEU B 1 80 ? -12.152 7.678 9.533 1 98.63 80 LEU B CA 1
ATOM 1715 C C . LEU B 1 80 ? -11.493 8.97 10.004 1 98.63 80 LEU B C 1
ATOM 1717 O O . LEU B 1 80 ? -11.302 9.172 11.206 1 98.63 80 LEU B O 1
ATOM 1721 N N . LEU B 1 81 ? -11.119 9.826 9.084 1 98.2 81 LEU B N 1
ATOM 1722 C CA . LEU B 1 81 ? -10.441 11.091 9.347 1 98.2 81 LEU B CA 1
ATOM 1723 C C . LEU B 1 81 ? -10.694 12.087 8.221 1 98.2 81 LEU B C 1
ATOM 1725 O O . LEU B 1 81 ? -10.549 11.751 7.044 1 98.2 81 LEU B O 1
ATOM 1729 N N . GLY B 1 82 ? -11.07 13.35 8.604 1 96.09 82 GLY B N 1
ATOM 1730 C CA . GLY B 1 82 ? -11.241 14.405 7.617 1 96.09 82 GLY B CA 1
ATOM 1731 C C . GLY B 1 82 ? -12.647 14.472 7.052 1 96.09 82 GLY B C 1
ATOM 1732 O O . GLY B 1 82 ? -13.579 13.903 7.624 1 96.09 82 GLY B O 1
ATOM 1733 N N . PRO B 1 83 ? -12.712 15.051 6.016 1 97.42 83 PRO B N 1
ATOM 1734 C CA . PRO B 1 83 ? -11.668 15.741 5.255 1 97.42 83 PRO B CA 1
ATOM 1735 C C . PRO B 1 83 ? -11.101 16.951 5.994 1 97.42 83 PRO B C 1
ATOM 1737 O O . PRO B 1 83 ? -11.783 17.539 6.837 1 97.42 83 PRO B O 1
ATOM 1740 N N . TYR B 1 84 ? -9.821 17.217 5.716 1 94.99 84 TYR B N 1
ATOM 1741 C CA . TYR B 1 84 ? -9.156 18.4 6.251 1 94.99 84 TYR B CA 1
ATOM 1742 C C . TYR B 1 84 ? -8.019 18.846 5.339 1 94.99 84 TYR B C 1
ATOM 1744 O O . TYR B 1 84 ? -7.704 18.173 4.355 1 94.99 84 TYR B O 1
ATOM 1752 N N . GLU B 1 85 ? -7.552 19.976 5.605 1 93.26 85 GLU B N 1
ATOM 1753 C CA . GLU B 1 85 ? -6.499 20.583 4.795 1 93.26 85 GLU B CA 1
ATOM 1754 C C . GLU B 1 85 ? -5.267 20.897 5.638 1 93.26 85 GLU B C 1
ATOM 1756 O O . GLU B 1 85 ? -5.13 22.007 6.158 1 93.26 85 GLU B O 1
ATOM 1761 N N . PRO B 1 86 ? -4.361 20.031 5.707 1 86.28 86 PRO B N 1
ATOM 1762 C CA . PRO B 1 86 ? -3.197 20.251 6.568 1 86.28 86 PRO B CA 1
ATOM 1763 C C . PRO B 1 86 ? -2.274 21.349 6.044 1 86.28 86 PRO B C 1
ATOM 1765 O O . PRO B 1 86 ? -1.567 21.991 6.825 1 86.28 86 PRO B O 1
ATOM 1768 N N . ILE B 1 87 ? -2.183 21.442 4.782 1 83.26 87 ILE B N 1
ATOM 1769 C CA . ILE B 1 87 ? -1.448 22.484 4.073 1 83.26 87 ILE B CA 1
ATOM 1770 C C . ILE B 1 87 ? -2.328 23.082 2.978 1 83.26 87 ILE B C 1
ATOM 1772 O O . ILE B 1 87 ? -3.226 22.413 2.46 1 83.26 87 ILE B O 1
ATOM 1776 N N . ASP B 1 88 ? -2.086 24.244 2.729 1 88.99 88 ASP B N 1
ATOM 1777 C CA . ASP B 1 88 ? -2.91 24.919 1.731 1 88.99 88 ASP B CA 1
ATOM 1778 C C . ASP B 1 88 ? -2.914 24.151 0.411 1 88.99 88 ASP B C 1
ATOM 1780 O O . ASP B 1 88 ? -1.853 23.818 -0.122 1 88.99 88 ASP B O 1
ATOM 1784 N N . ASP B 1 89 ? -4.15 23.834 -0.063 1 92.24 89 ASP B N 1
ATOM 1785 C CA . ASP B 1 89 ? -4.377 23.181 -1.348 1 92.24 89 ASP B CA 1
ATOM 1786 C C . ASP B 1 89 ? -4.025 21.697 -1.28 1 92.24 89 ASP B C 1
ATOM 1788 O O . ASP B 1 89 ? -3.706 21.081 -2.299 1 92.24 89 ASP B O 1
ATOM 1792 N N . TYR B 1 90 ? -3.925 21.216 -0.176 1 94.23 90 TYR B N 1
ATOM 1793 C CA . TYR B 1 90 ? -3.722 19.795 0.081 1 94.23 90 TYR B CA 1
ATOM 1794 C C . TYR B 1 90 ? -4.819 19.241 0.982 1 94.23 90 TYR B C 1
ATOM 1796 O O . TYR B 1 90 ? -4.727 19.328 2.209 1 94.23 90 TYR B O 1
ATOM 1804 N N . PHE B 1 91 ? -5.804 18.626 0.369 1 96.84 91 PHE B N 1
ATOM 1805 C CA . PHE B 1 91 ? -6.955 18.095 1.091 1 96.84 91 PHE B CA 1
ATOM 1806 C C . PHE B 1 91 ? -6.828 16.588 1.278 1 96.84 91 PHE B C 1
ATOM 1808 O O . PHE B 1 91 ? -6.485 15.868 0.338 1 96.84 91 PHE B O 1
ATOM 1815 N N . VAL B 1 92 ? -7.145 16.186 2.474 1 97.38 92 VAL B N 1
ATOM 1816 C CA . VAL B 1 92 ? -6.904 14.78 2.782 1 97.38 92 VAL B CA 1
ATOM 1817 C C . VAL B 1 92 ? -8.096 14.206 3.545 1 97.38 92 VAL B C 1
ATOM 1819 O O . VAL B 1 92 ? -8.723 14.905 4.344 1 97.38 92 VAL B O 1
ATOM 1822 N N . ALA B 1 93 ? -8.386 12.958 3.283 1 98.64 93 ALA B N 1
ATOM 1823 C CA . ALA B 1 93 ? -9.298 12.145 4.085 1 98.64 93 ALA B CA 1
ATOM 1824 C C . ALA B 1 93 ? -8.877 10.679 4.077 1 98.64 93 ALA B C 1
ATOM 1826 O O . ALA B 1 93 ? -8.239 10.215 3.129 1 98.64 93 ALA B O 1
ATOM 1827 N N . ILE B 1 94 ? -9.214 10.021 5.148 1 98.77 94 ILE B N 1
ATOM 1828 C CA . ILE B 1 94 ? -8.994 8.58 5.214 1 98.77 94 ILE B CA 1
ATOM 1829 C C . ILE B 1 94 ? -10.332 7.861 5.372 1 98.77 94 ILE B C 1
ATOM 1831 O O . ILE B 1 94 ? -11.151 8.239 6.213 1 98.77 94 ILE B O 1
ATOM 1835 N N . ILE B 1 95 ? -10.551 6.873 4.553 1 98.86 95 ILE B N 1
ATOM 1836 C CA . ILE B 1 95 ? -11.808 6.133 4.595 1 98.86 95 ILE B CA 1
ATOM 1837 C C . ILE B 1 95 ? -11.546 4.696 5.041 1 98.86 95 ILE B C 1
ATOM 1839 O O . ILE B 1 95 ? -10.407 4.225 5.003 1 98.86 95 ILE B O 1
ATOM 1843 N N . ASN B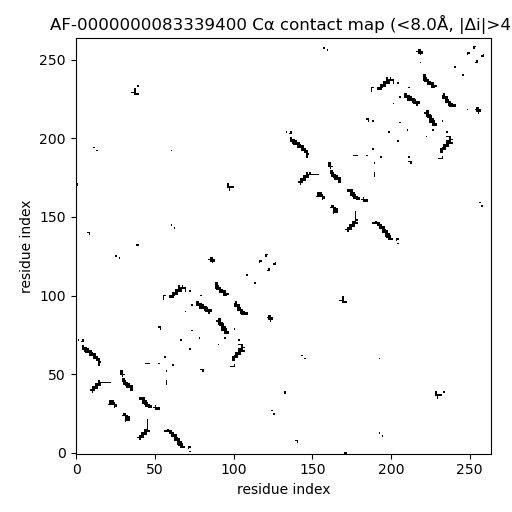 1 96 ? -12.551 4.055 5.487 1 98.77 96 ASN B N 1
ATOM 1844 C CA . ASN B 1 96 ? -12.544 2.63 5.8 1 98.77 96 ASN B CA 1
ATOM 1845 C C . ASN B 1 96 ? -13.015 1.793 4.614 1 98.77 96 ASN B C 1
ATOM 1847 O O . ASN B 1 96 ? -14.194 1.823 4.257 1 98.77 96 ASN B O 1
ATOM 1851 N N . ASP B 1 97 ? -12.204 1.136 3.979 1 98.15 97 ASP B N 1
ATOM 1852 C CA . ASP B 1 97 ? -12.562 0.221 2.9 1 98.15 97 ASP B CA 1
ATOM 1853 C C . ASP B 1 97 ? -12.604 -1.223 3.396 1 98.15 97 ASP B C 1
ATOM 1855 O O . ASP B 1 97 ? -11.721 -2.021 3.074 1 98.15 97 ASP B O 1
ATOM 1859 N N . ALA B 1 98 ? -13.644 -1.591 4.12 1 97.67 98 ALA B N 1
ATOM 1860 C CA . ALA B 1 98 ? -13.87 -2.927 4.664 1 97.67 98 ALA B CA 1
ATOM 1861 C C . ALA B 1 98 ? -12.724 -3.348 5.579 1 97.67 98 ALA B C 1
ATOM 1863 O O . ALA B 1 98 ? -12.182 -4.448 5.44 1 97.67 98 ALA B O 1
ATOM 1864 N N . GLY B 1 99 ? -12.356 -2.396 6.457 1 97.85 99 GLY B N 1
ATOM 1865 C CA . GLY B 1 99 ? -11.366 -2.742 7.465 1 97.85 99 GLY B CA 1
ATOM 1866 C C . GLY B 1 99 ? -9.96 -2.313 7.09 1 97.85 99 GLY B C 1
ATOM 1867 O O . GLY B 1 99 ? -9.019 -2.508 7.863 1 97.85 99 GLY B O 1
ATOM 1868 N N . VAL B 1 100 ? -9.791 -1.741 5.92 1 98.31 100 VAL B N 1
ATOM 1869 C CA . VAL B 1 100 ? -8.492 -1.237 5.487 1 98.31 100 VAL B CA 1
ATOM 1870 C C . VAL B 1 100 ? -8.572 0.271 5.262 1 98.31 100 VAL B C 1
ATOM 1872 O O . VAL B 1 100 ? -9.41 0.747 4.492 1 98.31 100 VAL B O 1
ATOM 1875 N N . PRO B 1 101 ? -7.708 1.044 5.882 1 98.77 101 PRO B N 1
ATOM 1876 C CA . PRO B 1 101 ? -7.732 2.486 5.624 1 98.77 101 PRO B CA 1
ATOM 1877 C C . PRO B 1 101 ? -7.175 2.849 4.25 1 98.77 101 PRO B C 1
ATOM 1879 O O . PRO B 1 101 ? -6.18 2.268 3.81 1 98.77 101 PRO B O 1
ATOM 1882 N N . ILE B 1 102 ? -7.826 3.75 3.572 1 98.83 102 ILE B N 1
ATOM 1883 C CA . ILE B 1 102 ? -7.393 4.324 2.303 1 98.83 102 ILE B CA 1
ATOM 1884 C C . ILE B 1 102 ? -7.324 5.845 2.42 1 98.83 102 ILE B C 1
ATOM 1886 O O . ILE B 1 102 ? -8.294 6.486 2.832 1 98.83 102 ILE B O 1
ATOM 1890 N N . GLU B 1 103 ? -6.218 6.361 2.126 1 98.71 103 GLU B N 1
ATOM 1891 C CA . GLU B 1 103 ? -6.056 7.811 2.155 1 98.71 103 GLU B CA 1
ATOM 1892 C C . GLU B 1 103 ? -6.315 8.423 0.781 1 98.71 103 GLU B C 1
ATOM 1894 O O . GLU B 1 103 ? -5.787 7.947 -0.226 1 98.71 103 GLU B O 1
ATOM 1899 N N . LEU B 1 104 ? -7.141 9.408 0.74 1 98.67 104 LEU B N 1
ATOM 1900 C CA . LEU B 1 104 ? -7.499 10.129 -0.476 1 98.67 104 LEU B CA 1
ATOM 1901 C C . LEU B 1 104 ? -7.03 11.578 -0.407 1 98.67 104 LEU B C 1
ATOM 1903 O O . LEU B 1 104 ? -7.263 12.264 0.591 1 98.67 104 LEU B O 1
ATOM 1907 N N . ILE B 1 105 ? -6.369 12.004 -1.45 1 98 105 ILE B N 1
ATOM 1908 C CA . ILE B 1 105 ? -5.727 13.314 -1.468 1 98 105 ILE B CA 1
ATOM 1909 C C . ILE B 1 105 ? -6.155 14.081 -2.717 1 98 105 ILE B C 1
ATOM 1911 O O . ILE B 1 105 ? -6.152 13.532 -3.822 1 98 105 ILE B O 1
ATOM 1915 N N . GLN B 1 106 ? -6.557 15.282 -2.536 1 98.04 106 GLN B N 1
ATOM 1916 C CA . GLN B 1 106 ? -6.761 16.21 -3.644 1 98.04 106 GLN B CA 1
ATOM 1917 C C . GLN B 1 106 ? -5.819 17.406 -3.539 1 98.04 106 GLN B C 1
ATOM 1919 O O . GLN B 1 106 ? -5.802 18.103 -2.523 1 98.04 106 GLN B O 1
ATOM 1924 N N . THR B 1 107 ? -5.069 17.575 -4.538 1 96.59 107 THR B N 1
ATOM 1925 C CA . THR B 1 107 ? -4.148 18.706 -4.52 1 96.59 107 THR B CA 1
ATOM 1926 C C . THR B 1 107 ? -3.779 19.126 -5.94 1 96.59 107 THR B C 1
ATOM 1928 O O . THR B 1 107 ? -3.784 18.302 -6.857 1 96.59 107 THR B O 1
ATOM 1931 N N . SER B 1 108 ? -3.463 20.325 -6.121 1 91.66 108 SER B N 1
ATOM 1932 C CA . SER B 1 108 ? -2.903 20.822 -7.374 1 91.66 108 SER B CA 1
ATOM 1933 C C . SER B 1 108 ? -1.391 20.996 -7.273 1 91.66 108 SER B C 1
ATOM 1935 O O . SER B 1 108 ? -0.732 21.329 -8.26 1 91.66 108 SER B O 1
ATOM 1937 N N . LEU B 1 109 ? -0.912 20.709 -6.068 1 87.42 109 LEU B N 1
ATOM 1938 C CA . LEU B 1 109 ? 0.512 20.899 -5.818 1 87.42 109 LEU B CA 1
ATOM 1939 C C . LEU B 1 109 ? 1.326 19.758 -6.419 1 87.42 109 LEU B C 1
ATOM 1941 O O . LEU B 1 109 ? 0.899 18.601 -6.389 1 87.42 109 LEU B O 1
ATOM 1945 N N . THR B 1 110 ? 2.484 20.133 -6.904 1 81.53 110 THR B N 1
ATOM 1946 C CA . THR B 1 110 ? 3.445 19.113 -7.309 1 81.53 110 THR B CA 1
ATOM 1947 C C . THR B 1 110 ? 4.164 18.533 -6.095 1 81.53 110 THR B C 1
ATOM 1949 O O . THR B 1 110 ? 4.104 19.101 -5.002 1 81.53 110 THR B O 1
ATOM 1952 N N . ASP B 1 111 ? 4.789 17.374 -6.264 1 74.14 111 ASP B N 1
ATOM 1953 C CA . ASP B 1 111 ? 5.565 16.779 -5.18 1 74.14 111 ASP B CA 1
ATOM 1954 C C . ASP B 1 111 ? 6.621 17.753 -4.663 1 74.14 111 ASP B C 1
ATOM 1956 O O . ASP B 1 111 ? 6.855 17.84 -3.455 1 74.14 111 ASP B O 1
ATOM 1960 N N . GLU B 1 112 ? 7.23 18.38 -5.549 1 72.12 112 GLU B N 1
ATOM 1961 C CA . GLU B 1 112 ? 8.267 19.349 -5.205 1 72.12 112 GLU B CA 1
ATOM 1962 C C . GLU B 1 112 ? 7.706 20.477 -4.345 1 72.12 112 GLU B C 1
ATOM 1964 O O . GLU B 1 112 ? 8.332 20.888 -3.366 1 72.12 112 GLU B O 1
ATOM 1969 N N . GLU B 1 113 ? 6.551 20.955 -4.68 1 76.36 113 GLU B N 1
ATOM 1970 C CA . GLU B 1 113 ? 5.913 22.036 -3.935 1 76.36 113 GLU B CA 1
ATOM 1971 C C . GLU B 1 113 ? 5.504 21.577 -2.538 1 76.36 113 GLU B C 1
ATOM 1973 O O . GLU B 1 113 ? 5.643 22.325 -1.568 1 76.36 113 GLU B O 1
ATOM 1978 N N . LEU B 1 114 ? 5.087 20.379 -2.513 1 72.11 114 LEU B N 1
ATOM 1979 C CA . LEU B 1 114 ? 4.658 19.817 -1.237 1 72.11 114 LEU B CA 1
ATOM 1980 C C . LEU B 1 114 ? 5.836 19.685 -0.278 1 72.11 114 LEU B C 1
ATOM 1982 O O . LEU B 1 114 ? 5.721 20.02 0.903 1 72.11 114 LEU B O 1
ATOM 1986 N N . TRP B 1 115 ? 6.96 19.206 -0.81 1 65.54 115 TRP B N 1
ATOM 1987 C CA . TRP B 1 115 ? 8.161 19.04 0.002 1 65.54 115 TRP B CA 1
ATOM 1988 C C . TRP B 1 115 ? 8.672 20.387 0.501 1 65.54 115 TRP B C 1
ATOM 1990 O O . TRP B 1 115 ? 9.073 20.516 1.66 1 65.54 115 TRP B O 1
ATOM 2000 N N . LEU B 1 116 ? 8.69 21.301 -0.372 1 63.16 116 LEU B N 1
ATOM 2001 C CA . LEU B 1 116 ? 9.131 22.648 -0.025 1 63.16 116 LEU B CA 1
ATOM 2002 C C . LEU B 1 116 ? 8.244 23.247 1.061 1 63.16 116 LEU B C 1
ATOM 2004 O O . LEU B 1 116 ? 8.742 23.876 1.998 1 63.16 116 LEU B O 1
ATOM 2008 N N . ARG B 1 117 ? 7.066 23.036 0.973 1 66.32 117 ARG B N 1
ATOM 2009 C CA . ARG B 1 117 ? 6.125 23.586 1.943 1 66.32 117 ARG B CA 1
ATOM 2010 C C . ARG B 1 117 ? 6.221 22.852 3.276 1 66.32 117 ARG B C 1
ATOM 2012 O O . ARG B 1 117 ? 6.116 23.467 4.339 1 66.32 117 ARG B O 1
ATOM 2019 N N . ALA B 1 118 ? 6.344 21.614 3.165 1 60.67 118 ALA B N 1
ATOM 2020 C CA . ALA B 1 118 ? 6.513 20.83 4.386 1 60.67 118 ALA B CA 1
ATOM 2021 C C . ALA B 1 118 ? 7.742 21.287 5.166 1 60.67 118 ALA B C 1
ATOM 2023 O O . ALA B 1 118 ? 7.709 21.371 6.396 1 60.67 118 ALA B O 1
ATOM 2024 N N . ARG B 1 119 ? 8.779 21.486 4.437 1 56.08 119 ARG B N 1
ATOM 2025 C CA . ARG B 1 119 ? 10.027 21.918 5.056 1 56.08 119 ARG B CA 1
ATOM 2026 C C . ARG B 1 119 ? 9.903 23.334 5.61 1 56.08 119 ARG B C 1
ATOM 2028 O O . ARG B 1 119 ? 10.562 23.682 6.591 1 56.08 119 ARG B O 1
ATOM 2035 N N . THR B 1 120 ? 9.204 24.024 4.917 1 55.54 120 THR B N 1
ATOM 2036 C CA . THR B 1 120 ? 9.152 25.427 5.314 1 55.54 120 THR B CA 1
ATOM 2037 C C . THR B 1 120 ? 8.025 25.664 6.316 1 55.54 120 THR B C 1
ATOM 2039 O O . THR B 1 120 ? 7.842 26.783 6.799 1 55.54 120 THR B O 1
ATOM 2042 N N . GLY B 1 121 ? 7.515 24.521 7.05 1 51.37 121 GLY B N 1
ATOM 2043 C CA . GLY B 1 121 ? 6.514 24.689 8.092 1 51.37 121 GLY B CA 1
ATOM 2044 C C . GLY B 1 121 ? 5.268 25.408 7.611 1 51.37 121 GLY B C 1
ATOM 2045 O O . GLY B 1 121 ? 4.458 25.866 8.42 1 51.37 121 GLY B O 1
ATOM 2046 N N . LYS B 1 122 ? 5.135 25.943 6.487 1 48.32 122 LYS B N 1
ATOM 2047 C CA . LYS B 1 122 ? 4.017 26.788 6.078 1 48.32 122 LYS B CA 1
ATOM 2048 C C . LYS B 1 122 ? 2.729 25.977 5.959 1 48.32 122 LYS B C 1
ATOM 2050 O O . LYS B 1 122 ? 1.739 26.454 5.401 1 48.32 122 LYS B O 1
ATOM 2055 N N . GLY B 1 123 ? 2.722 24.74 6.335 1 42.68 123 GLY B N 1
ATOM 2056 C CA . GLY B 1 123 ? 1.457 24.024 6.329 1 42.68 123 GLY B CA 1
ATOM 2057 C C . GLY B 1 123 ? 0.637 24.251 7.586 1 42.68 123 GLY B C 1
ATOM 2058 O O . GLY B 1 123 ? 1.176 24.647 8.621 1 42.68 123 GLY B O 1
ATOM 2059 N N . HIS B 1 124 ? -0.652 24.557 7.547 1 45.05 124 HIS B N 1
ATOM 2060 C CA . HIS B 1 124 ? -1.503 24.977 8.654 1 45.05 124 HIS B CA 1
ATOM 2061 C C . HIS B 1 124 ? -1.393 24.014 9.831 1 45.05 124 HIS B C 1
ATOM 2063 O O . HIS B 1 124 ? -1.596 24.407 10.982 1 45.05 124 HIS B O 1
ATOM 2069 N N . LEU B 1 125 ? -1.232 22.792 9.68 1 42.58 125 LEU B N 1
ATOM 2070 C CA . LEU B 1 125 ? -1.227 21.895 10.83 1 42.58 125 LEU B CA 1
ATOM 2071 C C . LEU B 1 125 ? -0.015 22.157 11.718 1 42.58 125 LEU B C 1
ATOM 2073 O O . LEU B 1 125 ? -0.088 21.993 12.938 1 42.58 125 LEU B O 1
ATOM 2077 N N . TYR B 1 126 ? 1.107 22.546 11.184 1 41.33 126 TYR B N 1
ATOM 2078 C CA . TYR B 1 126 ? 2.264 22.834 12.025 1 41.33 126 TYR B CA 1
ATOM 2079 C C . TYR B 1 126 ? 2.319 24.312 12.391 1 41.33 126 TYR B C 1
ATOM 2081 O O . TYR B 1 126 ? 3.363 24.815 12.812 1 41.33 126 TYR B O 1
ATOM 2089 N N . ARG B 1 127 ? 1.419 25.181 12.128 1 38.28 127 ARG B N 1
ATOM 2090 C CA . ARG B 1 127 ? 1.449 26.586 12.52 1 38.28 127 ARG B CA 1
ATOM 2091 C C . ARG B 1 127 ? 1.422 26.732 14.038 1 38.28 127 ARG B C 1
ATOM 2093 O O . ARG B 1 127 ? 0.49 26.264 14.695 1 38.28 127 ARG B O 1
ATOM 2100 N N . GLN B 1 128 ? 2.626 26.592 14.674 1 37.62 128 GLN B N 1
ATOM 2101 C CA . GLN B 1 128 ? 2.715 27.11 16.035 1 37.62 128 GLN B CA 1
ATOM 2102 C C . GLN B 1 128 ? 1.991 28.447 16.163 1 37.62 128 GLN B C 1
ATOM 2104 O O . GLN B 1 128 ? 2.139 29.323 15.308 1 37.62 128 GLN B O 1
ATOM 2109 N N . ASP B 1 129 ? 0.792 28.539 16.732 1 34.7 129 ASP B N 1
ATOM 2110 C CA . ASP B 1 129 ? 0.199 29.791 17.191 1 34.7 129 ASP B CA 1
ATOM 2111 C C . ASP B 1 129 ? 1.239 30.672 17.88 1 34.7 129 ASP B C 1
ATOM 2113 O O . ASP B 1 129 ? 1.685 30.364 18.987 1 34.7 129 ASP B O 1
ATOM 2117 N N . ILE B 1 130 ? 2.276 31.098 17.302 1 34.33 130 ILE B N 1
ATOM 2118 C CA . ILE B 1 130 ? 3.012 32.158 17.982 1 34.33 130 ILE B CA 1
ATOM 2119 C C . ILE B 1 130 ? 2.079 33.331 18.27 1 34.33 130 ILE B C 1
ATOM 2121 O O . ILE B 1 130 ? 1.551 33.954 17.346 1 34.33 130 ILE B O 1
ATOM 2125 N N . GLU B 1 131 ? 1.249 33.335 19.382 1 32.7 131 GLU B N 1
ATOM 2126 C CA . GLU B 1 131 ? 0.697 34.576 19.917 1 32.7 131 GLU B CA 1
ATOM 2127 C C . GLU B 1 131 ? 1.7 35.721 19.802 1 32.7 131 GLU B C 1
ATOM 2129 O O . GLU B 1 131 ? 2.871 35.565 20.154 1 32.7 131 GLU B O 1
ATOM 2134 N N . PRO B 1 132 ? 1.312 36.771 19.076 1 36.02 132 PRO B N 1
ATOM 2135 C CA . PRO B 1 132 ? 2.166 37.938 19.308 1 36.02 132 PRO B CA 1
ATOM 2136 C C . PRO B 1 132 ? 2.308 38.281 20.789 1 36.02 132 PRO B C 1
ATOM 2138 O O . PRO B 1 132 ? 1.422 37.965 21.587 1 36.02 132 PRO B O 1
#